Protein AF-A0A3S5FDE8-F1 (afdb_monomer_lite)

InterPro domains:
  IPR026741 Protein strawberry notch [PTHR12706] (3-231)
  IPR057332 SBNO, alpha/beta domain [PF25373] (1-115)

Radius of gyration: 24.83 Å; chains: 1; bounding box: 64×36×83 Å

Organism: NCBI:txid117903

Secondary structure (DSSP, 8-state):
-GGGGG--STT-EEEEEPP-TT--S---EEEEE---TT--TT--------EEEEEETTTEE-SS-EEHHHHHHHEEEPS-TT-HHHHHHHHHHHHHTTTS-HHHHHHS--HHHHHHHHHHHHHHTTS---S----------TTTT---TT-S-EEEEEEES--TTTHHHHHHHHHHHHHHH--TT-GGGGS--EEEE--TT---EEEEEEPGGGHHHHHHHHHSPPP---------------EEEEEEE-

Structure (mmCIF, N/CA/C/O backbone):
data_AF-A0A3S5FDE8-F1
#
_entry.id   AF-A0A3S5FDE8-F1
#
loop_
_atom_site.group_PDB
_atom_site.id
_atom_site.type_symbol
_atom_site.label_atom_id
_atom_site.label_alt_id
_atom_site.label_comp_id
_atom_site.label_asym_id
_atom_site.label_entity_id
_atom_site.label_seq_id
_atom_site.pdbx_PDB_ins_code
_atom_site.Cartn_x
_atom_site.Cartn_y
_atom_site.Cartn_z
_atom_site.occupancy
_atom_site.B_iso_or_equiv
_atom_site.auth_seq_id
_atom_site.auth_comp_id
_atom_site.auth_asym_id
_atom_site.auth_atom_id
_atom_site.pdbx_PDB_model_num
ATOM 1 N N . MET A 1 1 ? 3.537 -13.267 -13.309 1.00 51.59 1 MET A N 1
ATOM 2 C CA . MET A 1 1 ? 4.198 -13.235 -14.632 1.00 51.59 1 MET A CA 1
ATOM 3 C C . MET A 1 1 ? 3.212 -13.238 -15.802 1.00 51.59 1 MET A C 1
ATOM 5 O O . MET A 1 1 ? 3.619 -12.902 -16.899 1.00 51.59 1 MET A O 1
ATOM 9 N N . GLU A 1 2 ? 1.915 -13.486 -15.589 1.00 48.62 2 GLU A N 1
ATOM 10 C CA . GLU A 1 2 ? 0.896 -13.487 -16.660 1.00 48.62 2 GLU A CA 1
ATOM 11 C C . GLU A 1 2 ? 0.654 -12.118 -17.328 1.00 48.62 2 GLU A C 1
ATOM 13 O O . GLU A 1 2 ? 0.258 -12.061 -18.487 1.00 48.62 2 GLU A O 1
ATOM 18 N N . LEU A 1 3 ? 0.960 -11.003 -16.648 1.00 50.22 3 LEU A N 1
ATOM 19 C CA . LEU A 1 3 ? 0.915 -9.659 -17.248 1.00 50.22 3 LEU A CA 1
ATOM 20 C C . LEU A 1 3 ? 1.979 -9.445 -18.339 1.00 50.22 3 LEU A C 1
ATOM 22 O O . LEU A 1 3 ? 1.824 -8.533 -19.145 1.00 50.22 3 LEU A O 1
ATOM 26 N N . TYR A 1 4 ? 3.033 -10.272 -18.378 1.00 51.97 4 TYR A N 1
ATOM 27 C CA . TYR A 1 4 ? 4.109 -10.153 -19.367 1.00 51.97 4 TYR A CA 1
ATOM 28 C C . TYR A 1 4 ? 3.712 -10.701 -20.754 1.00 51.97 4 TYR A C 1
ATOM 30 O O . TYR A 1 4 ? 4.327 -10.391 -21.766 1.00 51.97 4 TYR A O 1
ATOM 38 N N . ALA A 1 5 ? 2.639 -11.493 -20.842 1.00 50.56 5 ALA A N 1
ATOM 39 C CA . ALA A 1 5 ? 2.239 -12.157 -22.085 1.00 50.56 5 ALA A CA 1
ATOM 40 C C . ALA A 1 5 ? 1.508 -11.245 -23.098 1.00 50.56 5 ALA A C 1
ATOM 42 O O . ALA A 1 5 ? 1.101 -11.715 -24.156 1.00 50.56 5 ALA A O 1
ATOM 43 N N . LYS A 1 6 ? 1.307 -9.955 -22.787 1.00 54.50 6 LYS A N 1
ATOM 44 C CA . LYS A 1 6 ? 0.545 -8.996 -23.615 1.00 54.50 6 LYS A CA 1
ATOM 45 C C . LYS A 1 6 ? 1.309 -7.685 -23.835 1.00 54.50 6 LYS A C 1
ATOM 47 O O . LYS A 1 6 ? 0.773 -6.604 -23.598 1.00 54.50 6 LYS A O 1
ATOM 52 N N . HIS A 1 7 ? 2.581 -7.777 -24.213 1.00 62.53 7 HIS A N 1
ATOM 53 C CA . HIS A 1 7 ? 3.393 -6.602 -24.524 1.00 62.53 7 HIS A CA 1
ATOM 54 C C . HIS A 1 7 ? 3.265 -6.221 -25.995 1.00 62.53 7 HIS A C 1
ATOM 56 O O . HIS A 1 7 ? 3.628 -6.994 -26.876 1.00 62.53 7 HIS A O 1
ATOM 62 N N . GLU A 1 8 ? 2.756 -5.018 -26.246 1.00 61.56 8 GLU A N 1
ATOM 63 C CA . GLU A 1 8 ? 2.633 -4.432 -27.588 1.00 61.56 8 GLU A CA 1
ATOM 64 C C . GLU A 1 8 ? 3.630 -3.273 -27.789 1.00 61.56 8 GLU A C 1
ATOM 66 O O . GLU A 1 8 ? 3.888 -2.861 -28.920 1.00 61.56 8 GLU A O 1
ATOM 71 N N . GLY A 1 9 ? 4.205 -2.729 -26.707 1.00 72.69 9 GLY A N 1
ATOM 72 C CA . GLY A 1 9 ? 5.138 -1.604 -26.756 1.00 72.69 9 GLY A CA 1
ATOM 73 C C . GLY A 1 9 ? 6.603 -2.032 -26.877 1.00 72.69 9 GLY A C 1
ATOM 74 O O . GLY A 1 9 ? 7.080 -2.887 -26.137 1.00 72.69 9 GLY A O 1
ATOM 75 N N . ALA A 1 10 ? 7.366 -1.359 -27.747 1.00 82.31 10 ALA A N 1
ATOM 76 C CA . ALA A 1 10 ? 8.799 -1.624 -27.954 1.00 82.31 10 ALA A CA 1
ATOM 77 C C . ALA A 1 10 ? 9.675 -1.442 -26.693 1.00 82.31 10 ALA A C 1
ATOM 79 O O . ALA A 1 10 ? 10.772 -1.992 -26.618 1.00 82.31 10 ALA A O 1
ATOM 80 N N . TYR A 1 11 ? 9.200 -0.673 -25.708 1.00 88.56 11 TYR A N 1
ATOM 81 C CA . TYR A 1 11 ? 9.885 -0.459 -24.428 1.00 88.56 11 TYR A CA 1
ATOM 82 C C . TYR A 1 11 ? 9.136 -1.085 -23.250 1.00 88.56 11 TYR A C 1
ATOM 84 O O . TYR A 1 11 ? 9.432 -0.785 -22.100 1.00 88.56 11 TYR A O 1
ATOM 92 N N . ASP A 1 12 ? 8.179 -1.972 -23.503 1.00 90.31 12 ASP A N 1
ATOM 93 C CA . ASP A 1 12 ? 7.544 -2.700 -22.417 1.00 90.31 12 ASP A CA 1
ATOM 94 C C . ASP A 1 12 ? 8.558 -3.627 -21.725 1.00 90.31 12 ASP A C 1
ATOM 96 O O . ASP A 1 12 ? 9.516 -4.137 -22.333 1.00 90.31 12 ASP A O 1
ATOM 100 N N . GLY A 1 13 ? 8.346 -3.847 -20.429 1.00 91.06 13 GLY A N 1
ATOM 101 C CA . GLY A 1 13 ? 9.083 -4.845 -19.665 1.00 91.06 13 GLY A CA 1
ATOM 102 C C . GLY A 1 13 ? 9.411 -4.425 -18.241 1.00 91.06 13 GLY A C 1
ATOM 103 O O . GLY A 1 13 ? 8.847 -3.478 -17.688 1.00 91.06 13 GLY A O 1
ATOM 104 N N . PHE A 1 14 ? 10.324 -5.182 -17.637 1.00 92.44 14 PHE A N 1
ATOM 105 C CA . PHE A 1 14 ? 10.804 -4.930 -16.287 1.00 92.44 14 PHE A CA 1
ATOM 106 C C . PHE A 1 14 ? 11.914 -3.886 -16.279 1.00 92.44 14 PHE A C 1
ATOM 108 O O . PHE A 1 14 ? 12.738 -3.806 -17.190 1.00 92.44 14 PHE A O 1
ATOM 115 N N . TYR A 1 15 ? 11.930 -3.099 -15.216 1.00 93.88 15 TYR A N 1
ATOM 116 C CA . TYR A 1 15 ? 12.842 -1.989 -15.009 1.00 93.88 15 TYR A CA 1
ATOM 117 C C . TYR A 1 15 ? 13.353 -2.016 -13.573 1.00 93.88 15 TYR A C 1
ATOM 119 O O . TYR A 1 15 ? 12.570 -2.178 -12.633 1.00 93.88 15 TYR A O 1
ATOM 127 N N . LEU A 1 16 ? 14.658 -1.818 -13.402 1.00 92.94 16 LEU A N 1
ATOM 128 C CA . LEU A 1 16 ? 15.301 -1.675 -12.099 1.00 92.94 16 LEU A CA 1
ATOM 129 C C . LEU A 1 16 ? 15.664 -0.207 -11.860 1.00 92.94 16 LEU A C 1
ATOM 131 O O . LEU A 1 16 ? 16.156 0.446 -12.779 1.00 92.94 16 LEU A O 1
ATOM 135 N N . PRO A 1 17 ? 15.413 0.340 -10.659 1.00 92.25 17 PRO A N 1
ATOM 136 C CA . PRO A 1 17 ? 15.806 1.705 -10.348 1.00 92.25 17 PRO A CA 1
ATOM 137 C C . PRO A 1 17 ? 17.329 1.828 -10.335 1.00 92.25 17 PRO A C 1
ATOM 139 O O . PRO A 1 17 ? 18.028 0.899 -9.924 1.00 92.25 17 PRO A O 1
ATOM 142 N N . VAL A 1 18 ? 17.833 2.993 -10.737 1.00 87.75 18 VAL A N 1
ATOM 143 C CA . VAL A 1 18 ? 19.252 3.322 -10.574 1.00 87.75 18 VAL A CA 1
ATOM 144 C C . VAL A 1 18 ? 19.567 3.338 -9.069 1.00 87.75 18 VAL A C 1
ATOM 146 O O . VAL A 1 18 ? 18.869 4.035 -8.323 1.00 87.75 18 VAL A O 1
ATOM 149 N N . PRO A 1 19 ? 20.563 2.568 -8.589 1.00 83.44 19 PRO A N 1
ATOM 150 C CA . PRO A 1 19 ? 20.890 2.517 -7.169 1.00 83.44 19 PRO A CA 1
ATOM 151 C C . PRO A 1 19 ? 21.240 3.905 -6.626 1.00 83.44 19 PRO A C 1
ATOM 153 O O . PRO A 1 19 ? 22.065 4.615 -7.196 1.00 83.44 19 PRO A O 1
ATOM 156 N N . GLN A 1 20 ? 20.626 4.281 -5.507 1.00 77.94 20 GLN A N 1
ATOM 157 C CA . GLN A 1 20 ? 20.975 5.484 -4.750 1.00 77.94 20 GLN A CA 1
ATOM 158 C C . GLN A 1 20 ? 21.761 5.091 -3.499 1.00 77.94 20 GLN A C 1
ATOM 160 O O . GLN A 1 20 ? 21.591 3.979 -2.983 1.00 77.94 20 GLN A O 1
ATOM 165 N N . SER A 1 21 ? 22.593 6.001 -2.981 1.00 71.44 21 SER A N 1
ATOM 166 C CA . SER A 1 21 ? 23.299 5.779 -1.717 1.00 71.44 21 SER A CA 1
ATOM 167 C C . SER A 1 21 ? 22.300 5.385 -0.618 1.00 71.44 21 SER A C 1
ATOM 169 O O . SER A 1 21 ? 21.188 5.905 -0.545 1.00 71.44 21 SER A O 1
ATOM 171 N N . ASN A 1 22 ? 22.679 4.397 0.197 1.00 75.12 22 ASN A N 1
ATOM 172 C CA . ASN A 1 22 ? 21.871 3.817 1.281 1.00 75.12 22 ASN A CA 1
ATOM 173 C C . ASN A 1 22 ? 20.674 2.919 0.876 1.00 75.12 22 ASN A C 1
ATOM 175 O O . ASN A 1 22 ? 20.046 2.316 1.741 1.00 75.12 22 ASN A O 1
ATOM 179 N N . THR A 1 23 ? 20.364 2.731 -0.415 1.00 82.75 23 THR A N 1
ATOM 180 C CA . THR A 1 23 ? 19.262 1.828 -0.811 1.00 82.75 23 THR A CA 1
ATOM 181 C C . THR A 1 23 ? 19.686 0.359 -0.725 1.00 82.75 23 THR A C 1
ATOM 183 O O . THR A 1 23 ? 20.464 -0.123 -1.544 1.00 82.75 23 THR A O 1
ATOM 186 N N . ARG A 1 24 ? 19.148 -0.374 0.255 1.00 83.25 24 ARG A N 1
ATOM 187 C CA . ARG A 1 24 ? 19.427 -1.801 0.505 1.00 83.25 24 ARG A CA 1
ATOM 188 C C . ARG A 1 24 ? 18.658 -2.747 -0.411 1.00 83.25 24 ARG A C 1
ATOM 190 O O . ARG A 1 24 ? 19.179 -3.802 -0.761 1.00 83.25 24 ARG A O 1
ATOM 197 N N . LEU A 1 25 ? 17.425 -2.396 -0.774 1.00 88.12 25 LEU A N 1
ATOM 198 C CA . LEU A 1 25 ? 16.588 -3.196 -1.668 1.00 88.12 25 LEU A CA 1
ATOM 199 C C . LEU A 1 25 ? 16.035 -2.321 -2.789 1.00 88.12 25 LEU A C 1
ATOM 201 O O . LEU A 1 25 ? 15.274 -1.381 -2.552 1.00 88.12 25 LEU A O 1
ATOM 205 N N . LEU A 1 26 ? 16.411 -2.657 -4.020 1.00 90.31 26 LEU A N 1
ATOM 206 C CA . LEU A 1 26 ? 15.846 -2.048 -5.216 1.00 90.31 26 LEU A CA 1
ATOM 207 C C . LEU A 1 26 ? 14.461 -2.631 -5.475 1.00 90.31 26 LEU A C 1
ATOM 209 O O . LEU A 1 26 ? 14.230 -3.829 -5.317 1.00 90.31 26 LEU A O 1
ATOM 213 N N . ILE A 1 27 ? 13.540 -1.769 -5.893 1.00 92.38 27 ILE A N 1
ATOM 214 C CA . ILE A 1 27 ? 12.157 -2.161 -6.148 1.00 92.38 27 ILE A CA 1
ATOM 215 C C . ILE A 1 27 ? 11.936 -2.149 -7.651 1.00 92.38 27 ILE A C 1
ATOM 217 O O . ILE A 1 27 ? 11.786 -1.059 -8.216 1.00 92.38 27 ILE A O 1
ATOM 221 N N . PRO A 1 28 ? 11.933 -3.326 -8.301 1.00 93.62 28 PRO A N 1
ATOM 222 C CA . PRO A 1 28 ? 11.657 -3.402 -9.721 1.00 93.62 28 PRO A CA 1
ATOM 223 C C . PRO A 1 28 ? 10.235 -2.929 -10.015 1.00 93.62 28 PRO A C 1
ATOM 225 O O . PRO A 1 28 ? 9.329 -3.026 -9.179 1.00 93.62 28 PRO A O 1
ATOM 228 N N . ILE A 1 29 ? 10.040 -2.437 -11.230 1.00 94.69 29 ILE A N 1
ATOM 229 C CA . ILE A 1 29 ? 8.733 -2.066 -11.763 1.00 94.69 29 ILE A CA 1
ATOM 230 C C . ILE A 1 29 ? 8.507 -2.760 -13.102 1.00 94.69 29 ILE A C 1
ATOM 232 O O . ILE A 1 29 ? 9.456 -3.082 -13.814 1.00 94.69 29 ILE A O 1
ATOM 236 N N . LEU A 1 30 ? 7.244 -2.978 -13.445 1.00 93.25 30 LEU A N 1
ATOM 237 C CA . LEU A 1 30 ? 6.825 -3.406 -14.774 1.00 93.25 30 LEU A CA 1
ATOM 238 C C . LEU A 1 30 ? 6.159 -2.208 -15.449 1.00 93.25 30 LEU A C 1
ATOM 240 O O . LEU A 1 30 ? 5.168 -1.681 -14.937 1.00 93.25 30 LEU A O 1
ATOM 244 N N . ALA A 1 31 ? 6.726 -1.766 -16.566 1.00 93.88 31 ALA A N 1
ATOM 245 C CA . ALA A 1 31 ? 6.186 -0.684 -17.376 1.00 93.88 31 ALA A CA 1
ATOM 246 C C . ALA A 1 31 ? 5.517 -1.270 -18.622 1.00 93.88 31 ALA A C 1
ATOM 248 O O . ALA A 1 31 ? 6.102 -2.107 -19.312 1.00 93.88 31 ALA A O 1
ATOM 249 N N . ILE A 1 32 ? 4.286 -0.837 -18.890 1.00 91.56 32 ILE A N 1
ATOM 250 C CA . ILE A 1 32 ? 3.507 -1.267 -20.058 1.00 91.56 32 ILE A CA 1
ATOM 251 C C . ILE A 1 32 ? 2.940 -0.034 -20.749 1.00 91.56 32 ILE A C 1
ATOM 253 O O . ILE A 1 32 ? 2.303 0.800 -20.096 1.00 91.56 32 ILE A O 1
ATOM 257 N N . TYR A 1 33 ? 3.160 0.081 -22.053 1.00 90.44 33 TYR A N 1
ATOM 258 C CA . TYR A 1 33 ? 2.692 1.192 -22.865 1.00 90.44 33 TYR A CA 1
ATOM 259 C C . TYR A 1 33 ? 1.177 1.398 -22.716 1.00 90.44 33 TYR A C 1
ATOM 261 O O . TYR A 1 33 ? 0.360 0.471 -22.750 1.00 90.44 33 TYR A O 1
ATOM 269 N N . PHE A 1 34 ? 0.791 2.653 -22.510 1.00 87.38 34 PHE A N 1
ATOM 270 C CA . PHE A 1 34 ? -0.594 3.080 -22.450 1.00 87.38 34 PHE A CA 1
ATOM 271 C C . PHE A 1 34 ? -1.032 3.537 -23.841 1.00 87.38 34 PHE A C 1
ATOM 273 O O . PHE A 1 34 ? -0.769 4.667 -24.248 1.00 87.38 34 PHE A O 1
ATOM 280 N N . ARG A 1 35 ? -1.756 2.675 -24.558 1.00 81.44 35 ARG A N 1
ATOM 281 C CA . ARG A 1 35 ? -2.407 3.072 -25.808 1.00 81.44 35 ARG A CA 1
ATOM 282 C C . ARG A 1 35 ? -3.640 3.925 -25.500 1.00 81.44 35 ARG A C 1
ATOM 284 O O . ARG A 1 35 ? -4.629 3.423 -24.955 1.00 81.44 35 ARG A O 1
ATOM 291 N N . SER A 1 36 ? -3.584 5.212 -25.837 1.00 74.25 36 SER A N 1
ATOM 292 C CA . SER A 1 36 ? -4.751 6.093 -25.755 1.00 74.25 36 SER A CA 1
ATOM 293 C C . SER A 1 36 ? -5.756 5.731 -26.848 1.00 74.25 36 SER A C 1
ATOM 295 O O . SER A 1 36 ? -5.387 5.537 -28.004 1.00 74.25 36 SER A O 1
ATOM 297 N N . ARG A 1 37 ? -7.046 5.656 -26.500 1.00 68.19 37 ARG A N 1
ATOM 298 C CA . ARG A 1 37 ? -8.121 5.400 -27.478 1.00 68.19 37 ARG A CA 1
ATOM 299 C C . ARG A 1 37 ? -8.475 6.638 -28.313 1.00 68.19 37 ARG A C 1
ATOM 301 O O . ARG A 1 37 ? -9.275 6.529 -29.232 1.00 68.19 37 ARG A O 1
ATOM 308 N N . SER A 1 38 ? -7.896 7.796 -27.994 1.00 60.62 38 SER A N 1
ATOM 309 C CA . SER A 1 38 ? -8.258 9.094 -28.579 1.00 60.62 38 SER A CA 1
ATOM 310 C C . SER A 1 38 ? -7.377 9.523 -29.759 1.00 60.62 38 SER A C 1
ATOM 312 O O . SER A 1 38 ? -7.540 10.637 -30.255 1.00 60.62 38 SER A O 1
ATOM 314 N N . ALA A 1 39 ? -6.437 8.685 -30.209 1.00 56.88 39 ALA A N 1
ATOM 315 C CA . ALA A 1 39 ? -5.592 9.003 -31.356 1.00 56.88 39 ALA A CA 1
ATOM 316 C C . ALA A 1 39 ? -6.430 8.974 -32.649 1.00 56.88 39 ALA A C 1
ATOM 318 O O . ALA A 1 39 ? -6.762 7.907 -33.168 1.00 56.88 39 ALA A O 1
ATOM 319 N N . LYS A 1 40 ? -6.810 10.155 -33.154 1.00 55.47 40 LYS A N 1
ATOM 320 C CA . LYS A 1 40 ? -7.448 10.299 -34.471 1.00 55.47 40 LYS A CA 1
ATOM 321 C C . LYS A 1 40 ? -6.451 9.888 -35.565 1.00 55.47 40 LYS A C 1
ATOM 323 O O . LYS A 1 40 ? -5.324 10.387 -35.552 1.00 55.47 40 LYS A O 1
ATOM 328 N N . PRO A 1 41 ? -6.848 9.060 -36.545 1.00 46.84 41 PRO A N 1
ATOM 329 C CA . PRO A 1 41 ? -6.010 8.801 -37.706 1.00 46.84 41 PRO A CA 1
ATOM 330 C C . PRO A 1 41 ? -5.959 10.081 -38.557 1.00 46.84 41 PRO A C 1
ATOM 332 O O . PRO A 1 41 ? -6.985 10.516 -39.073 1.00 46.84 41 PRO A O 1
ATOM 335 N N . GLY A 1 42 ? -4.787 10.718 -38.660 1.00 58.84 42 GLY A N 1
ATOM 336 C CA . GLY A 1 42 ? -4.549 11.824 -39.605 1.00 58.84 42 GLY A CA 1
ATOM 337 C C . GLY A 1 42 ? -4.192 13.201 -39.025 1.00 58.84 42 GLY A C 1
ATOM 338 O O . GLY A 1 42 ? -4.116 14.161 -39.787 1.00 58.84 42 GLY A O 1
ATOM 339 N N . GLY A 1 43 ? -3.954 13.343 -37.717 1.00 56.38 43 GLY A N 1
ATOM 340 C CA . GLY A 1 43 ? -3.390 14.580 -37.151 1.00 56.38 43 GLY A CA 1
ATOM 341 C C . GLY A 1 43 ? -1.870 14.658 -37.348 1.00 56.38 43 GLY A C 1
ATOM 342 O O . GLY A 1 43 ? -1.183 13.669 -37.111 1.00 56.38 43 GLY A O 1
ATOM 343 N N . LYS A 1 44 ? -1.344 15.816 -37.780 1.00 46.66 44 LYS A N 1
ATOM 344 C CA . LYS A 1 44 ? 0.102 16.082 -37.925 1.00 46.66 44 LYS A CA 1
ATOM 345 C C . LYS A 1 44 ? 0.843 15.689 -36.636 1.00 46.66 44 LYS A C 1
ATOM 347 O O . LYS A 1 44 ? 0.484 16.154 -35.559 1.00 46.66 44 LYS A O 1
ATOM 352 N N . SER A 1 45 ? 1.837 14.814 -36.763 1.00 50.09 45 SER A N 1
ATOM 353 C CA . SER A 1 45 ? 2.537 14.170 -35.651 1.00 50.09 45 SER A CA 1
ATOM 354 C C . SER A 1 45 ? 3.472 15.141 -34.925 1.00 50.09 45 SER A C 1
ATOM 356 O O . SER A 1 45 ? 4.627 15.306 -35.323 1.00 50.09 45 SER A O 1
ATOM 358 N N . GLU A 1 46 ? 3.006 15.742 -33.831 1.00 56.53 46 GLU A N 1
ATOM 359 C CA . GLU A 1 46 ? 3.913 15.981 -32.704 1.00 56.53 46 GLU A CA 1
ATOM 360 C C . GLU A 1 46 ? 4.518 14.632 -32.277 1.00 56.53 46 GLU A C 1
ATOM 362 O O . GLU A 1 46 ? 3.861 13.595 -32.441 1.00 56.53 46 GLU A O 1
ATOM 367 N N . PRO A 1 47 ? 5.760 14.601 -31.763 1.00 57.69 47 PRO A N 1
ATOM 368 C CA . PRO A 1 47 ? 6.317 13.380 -31.201 1.00 57.69 47 PRO A CA 1
ATOM 369 C C . PRO A 1 47 ? 5.370 12.896 -30.101 1.00 57.69 47 PRO A C 1
ATOM 371 O O . PRO A 1 47 ? 5.253 13.519 -29.052 1.00 57.69 47 PRO A O 1
ATOM 374 N N . GLU A 1 48 ? 4.635 11.818 -30.372 1.00 66.62 48 GLU A N 1
ATOM 375 C CA . GLU A 1 48 ? 3.630 11.298 -29.453 1.00 66.62 48 GLU A CA 1
ATOM 376 C C . GLU A 1 48 ? 4.328 10.904 -28.147 1.00 66.62 48 GLU A C 1
ATOM 378 O O . GLU A 1 48 ? 5.052 9.904 -28.095 1.00 66.62 48 GLU A O 1
ATOM 383 N N . THR A 1 49 ? 4.149 11.712 -27.097 1.00 75.06 49 THR A N 1
ATOM 384 C CA . THR A 1 49 ? 4.715 11.439 -25.776 1.00 75.06 49 THR A CA 1
ATOM 385 C C . THR A 1 49 ? 4.206 10.085 -25.303 1.00 75.06 49 THR A C 1
ATOM 387 O O . THR A 1 49 ? 3.032 9.905 -24.973 1.00 75.06 49 THR A O 1
ATOM 390 N N . ARG A 1 50 ? 5.096 9.090 -25.292 1.00 85.81 50 ARG A N 1
ATOM 391 C CA . ARG A 1 50 ? 4.730 7.711 -24.963 1.00 85.81 50 ARG A CA 1
ATOM 392 C C . ARG A 1 50 ? 4.552 7.576 -23.458 1.00 85.81 50 ARG A C 1
ATOM 394 O O . ARG A 1 50 ? 5.521 7.653 -22.704 1.00 85.81 50 ARG A O 1
ATOM 401 N N . LEU A 1 51 ? 3.313 7.342 -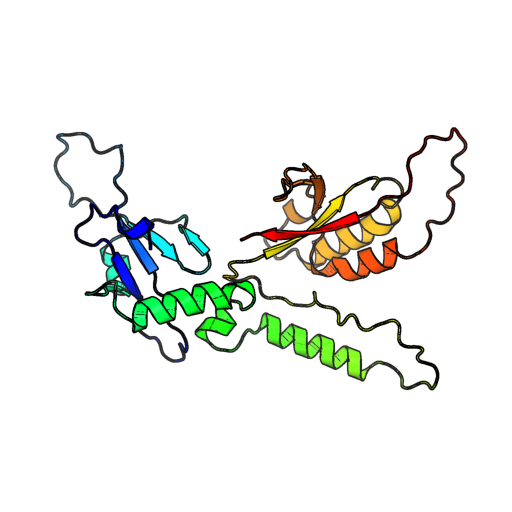23.042 1.00 91.31 51 LEU A N 1
ATOM 402 C CA . LEU A 1 51 ? 2.934 7.138 -21.649 1.00 91.31 51 LEU A CA 1
ATOM 403 C C . LEU A 1 51 ? 2.921 5.650 -21.290 1.00 91.31 51 LEU A C 1
ATOM 405 O O . LEU A 1 51 ? 2.525 4.810 -22.096 1.00 91.31 51 LEU A O 1
ATOM 409 N N . TYR A 1 52 ? 3.312 5.331 -20.059 1.00 92.69 52 TYR A N 1
ATOM 410 C CA . TYR A 1 52 ? 3.385 3.969 -19.531 1.00 92.69 52 TYR A CA 1
ATOM 411 C C . TYR A 1 52 ? 2.589 3.841 -18.234 1.00 92.69 52 TYR A C 1
ATOM 413 O O . TYR A 1 52 ? 2.657 4.696 -17.345 1.00 92.69 52 TYR A O 1
ATOM 421 N N . ARG A 1 53 ? 1.859 2.730 -18.114 1.00 93.44 53 ARG A N 1
ATOM 422 C CA . ARG A 1 53 ? 1.319 2.231 -16.847 1.00 93.44 53 ARG A CA 1
ATOM 423 C C . ARG A 1 53 ? 2.441 1.573 -16.062 1.00 93.44 53 ARG A C 1
ATOM 425 O O . ARG A 1 53 ? 3.182 0.764 -16.618 1.00 93.44 53 ARG A O 1
ATOM 432 N N . ILE A 1 54 ? 2.523 1.878 -14.771 1.00 94.50 54 ILE A N 1
ATOM 433 C CA . ILE A 1 54 ? 3.546 1.321 -13.888 1.00 94.50 54 ILE A CA 1
ATOM 434 C C . ILE A 1 54 ? 2.910 0.361 -12.900 1.00 94.50 54 ILE A C 1
ATOM 436 O O . ILE A 1 54 ? 1.991 0.730 -12.173 1.00 94.50 54 ILE A O 1
ATOM 440 N N . TYR A 1 55 ? 3.446 -0.849 -12.837 1.00 94.12 55 TYR A N 1
ATOM 441 C CA . TYR A 1 55 ? 3.081 -1.860 -11.859 1.00 94.12 55 TYR A CA 1
ATOM 442 C C . TYR A 1 55 ? 4.250 -2.077 -10.902 1.00 94.12 55 TYR A C 1
ATOM 444 O O . TYR A 1 55 ? 5.390 -2.261 -11.333 1.00 94.12 55 TYR A O 1
ATOM 452 N N . ARG A 1 56 ? 3.965 -2.076 -9.600 1.00 94.00 56 ARG A N 1
ATOM 453 C CA . ARG A 1 56 ? 4.930 -2.396 -8.542 1.00 94.00 56 ARG A CA 1
ATOM 454 C C . ARG A 1 56 ? 4.544 -3.694 -7.833 1.00 94.00 56 ARG A C 1
ATOM 456 O O . ARG A 1 56 ? 3.348 -3.936 -7.661 1.00 94.00 56 ARG A O 1
ATOM 463 N N . PRO A 1 57 ? 5.513 -4.484 -7.343 1.00 93.19 57 PRO A N 1
ATOM 464 C CA . PRO A 1 57 ? 5.233 -5.716 -6.602 1.00 93.19 57 PRO A CA 1
ATOM 465 C C . PRO A 1 57 ? 4.435 -5.485 -5.310 1.00 93.19 57 PRO A C 1
ATOM 467 O O . PRO A 1 57 ? 3.688 -6.362 -4.894 1.00 93.19 57 PRO A O 1
ATOM 470 N N . ASN A 1 58 ? 4.567 -4.320 -4.675 1.00 93.38 58 ASN A N 1
ATOM 471 C CA . ASN A 1 58 ? 3.924 -4.027 -3.395 1.00 93.38 58 ASN A CA 1
ATOM 472 C C . ASN A 1 58 ? 2.595 -3.262 -3.508 1.00 93.38 58 ASN A C 1
ATOM 474 O O . ASN A 1 58 ? 1.719 -3.466 -2.683 1.00 93.38 58 ASN A O 1
ATOM 478 N N . THR A 1 59 ? 2.421 -2.386 -4.503 1.00 90.38 59 THR A N 1
ATOM 479 C CA . THR A 1 59 ? 1.193 -1.566 -4.637 1.00 90.38 59 THR A CA 1
ATOM 480 C C . THR A 1 59 ? 0.370 -1.870 -5.884 1.00 90.38 59 THR A C 1
ATOM 482 O O . THR A 1 59 ? -0.660 -1.239 -6.096 1.00 90.38 59 THR A O 1
ATOM 485 N N . GLY A 1 60 ? 0.828 -2.773 -6.753 1.00 92.00 60 GLY A N 1
ATOM 486 C CA . GLY A 1 60 ? 0.179 -3.020 -8.036 1.00 92.00 60 GLY A CA 1
ATOM 487 C C . GLY A 1 60 ? 0.264 -1.812 -8.975 1.00 92.00 60 GLY A C 1
ATOM 488 O O . GLY A 1 60 ? 1.296 -1.137 -9.039 1.00 92.00 60 GLY A O 1
ATOM 489 N N . LEU A 1 61 ? -0.810 -1.571 -9.731 1.00 92.25 61 LEU A N 1
ATOM 490 C CA . LEU A 1 61 ? -0.905 -0.498 -10.725 1.00 92.25 61 LEU A CA 1
ATOM 491 C C . LEU A 1 61 ? -0.904 0.889 -10.063 1.00 92.25 61 LEU A C 1
ATOM 493 O O . LEU A 1 61 ? -1.745 1.193 -9.221 1.00 92.25 61 LEU A O 1
ATOM 497 N N . GLN A 1 62 ? 0.001 1.763 -10.496 1.00 90.25 62 GLN A N 1
ATOM 498 C CA . GLN A 1 62 ? 0.026 3.166 -10.093 1.00 90.25 62 GLN A CA 1
ATOM 499 C C . GLN A 1 62 ? -0.974 3.990 -10.915 1.00 90.25 62 GLN A C 1
ATOM 501 O O . GLN A 1 62 ? -1.073 3.828 -12.129 1.00 90.25 62 GLN A O 1
ATOM 506 N N . ALA A 1 63 ? -1.681 4.915 -10.257 1.00 89.12 63 ALA A N 1
ATOM 507 C CA . ALA A 1 63 ? -2.683 5.768 -10.904 1.00 89.12 63 ALA A CA 1
ATOM 508 C C . ALA A 1 63 ? -2.081 6.740 -11.934 1.00 89.12 63 ALA A C 1
ATOM 510 O O . ALA A 1 63 ? -2.710 7.055 -12.942 1.00 89.12 63 ALA A O 1
ATOM 511 N N . ARG A 1 64 ? -0.860 7.225 -11.681 1.00 91.06 64 ARG A N 1
ATOM 512 C CA . ARG A 1 64 ? -0.173 8.185 -12.548 1.00 91.06 64 ARG A CA 1
ATOM 513 C C . ARG A 1 64 ? 0.601 7.458 -13.647 1.00 91.06 64 ARG A C 1
ATOM 515 O O . ARG A 1 64 ? 1.416 6.586 -13.355 1.00 91.06 64 ARG A O 1
ATOM 522 N N . LEU A 1 65 ? 0.375 7.872 -14.892 1.00 92.81 65 LEU A N 1
ATOM 523 C CA . LEU A 1 65 ? 1.174 7.448 -16.040 1.00 92.81 65 LEU A CA 1
ATOM 524 C C . LEU A 1 65 ? 2.545 8.140 -16.027 1.00 92.81 65 LEU A C 1
ATOM 526 O O . LEU A 1 65 ? 2.667 9.278 -15.566 1.00 92.81 65 LEU A O 1
ATOM 530 N N . ILE A 1 66 ? 3.568 7.456 -16.536 1.00 93.56 66 ILE A N 1
ATOM 531 C CA . ILE A 1 66 ? 4.936 7.984 -16.640 1.00 93.56 66 ILE A CA 1
ATOM 532 C C . ILE A 1 66 ? 5.344 8.050 -18.112 1.00 93.56 66 ILE A C 1
ATOM 534 O O . ILE A 1 66 ? 5.101 7.114 -18.867 1.00 93.56 66 ILE A O 1
ATOM 538 N N . GLU A 1 67 ? 5.962 9.155 -18.514 1.00 93.69 67 GLU A N 1
ATOM 539 C CA . GLU A 1 67 ? 6.540 9.332 -19.849 1.00 93.69 67 GLU A CA 1
ATOM 540 C C . GLU A 1 67 ? 7.821 8.505 -20.011 1.00 93.69 67 GLU A C 1
ATOM 542 O O . GLU A 1 67 ? 8.566 8.310 -19.047 1.00 93.69 67 GLU A O 1
ATOM 547 N N . LEU A 1 68 ? 8.114 8.046 -21.231 1.00 92.38 68 LEU A N 1
ATOM 548 C CA . LEU A 1 68 ? 9.293 7.216 -21.503 1.00 92.38 68 LEU A CA 1
ATOM 549 C C . LEU A 1 68 ? 10.610 7.854 -21.032 1.00 92.38 68 LEU A C 1
ATOM 551 O O . LEU A 1 68 ? 11.440 7.162 -20.443 1.00 92.38 68 LEU A O 1
ATOM 555 N N . ASP A 1 69 ? 10.798 9.154 -21.251 1.00 92.38 69 ASP A N 1
ATOM 556 C CA . ASP A 1 69 ? 12.046 9.833 -20.885 1.00 92.38 69 ASP A CA 1
ATOM 557 C C . ASP A 1 69 ? 12.214 9.888 -19.363 1.00 92.38 69 ASP A C 1
ATOM 559 O O . ASP A 1 69 ? 13.246 9.483 -18.829 1.00 92.38 69 ASP A O 1
ATOM 563 N N . ARG A 1 70 ? 11.139 10.218 -18.636 1.00 93.88 70 ARG A N 1
ATOM 564 C CA . ARG A 1 70 ? 11.100 10.181 -17.163 1.00 93.88 70 ARG A CA 1
ATOM 565 C C . ARG A 1 70 ? 11.320 8.784 -16.590 1.00 93.88 70 ARG A C 1
ATOM 567 O O . ARG A 1 70 ? 11.888 8.645 -15.505 1.00 93.88 70 ARG A O 1
ATOM 574 N N . LEU A 1 71 ? 10.853 7.750 -17.288 1.00 93.62 71 LEU A N 1
ATOM 575 C CA . LEU A 1 71 ? 11.107 6.361 -16.916 1.00 93.62 71 LEU A CA 1
ATOM 576 C C . LEU A 1 71 ? 12.604 6.039 -17.042 1.00 93.62 71 LEU A C 1
ATOM 578 O O . LEU A 1 71 ? 13.187 5.492 -16.108 1.00 93.62 71 LEU A O 1
ATOM 582 N N . ARG A 1 72 ? 13.234 6.428 -18.154 1.00 93.31 72 ARG A N 1
ATOM 583 C CA . ARG A 1 72 ? 14.653 6.151 -18.443 1.00 93.31 72 ARG A CA 1
ATOM 584 C C . ARG A 1 72 ? 15.626 6.992 -17.615 1.00 93.31 72 ARG A C 1
ATOM 586 O O . ARG A 1 72 ? 16.731 6.533 -17.364 1.00 93.31 72 ARG A O 1
ATOM 593 N N . GLU A 1 73 ? 15.212 8.163 -17.133 1.00 93.69 73 GLU A N 1
ATOM 594 C CA . GLU A 1 73 ? 15.989 8.976 -16.180 1.00 93.69 73 GLU A CA 1
ATOM 595 C C . GLU A 1 73 ? 16.249 8.249 -14.850 1.00 93.69 73 GLU A C 1
ATOM 597 O O . GLU A 1 73 ? 17.248 8.506 -14.183 1.00 93.69 73 GLU A O 1
ATOM 602 N N . ARG A 1 74 ? 15.325 7.379 -14.421 1.00 92.12 74 ARG A N 1
ATOM 603 C CA . ARG A 1 74 ? 15.331 6.801 -13.064 1.00 92.12 74 ARG A CA 1
ATOM 604 C C . ARG A 1 74 ? 15.469 5.288 -13.033 1.00 92.12 74 ARG A C 1
ATOM 606 O O . ARG A 1 74 ? 15.746 4.736 -11.967 1.00 92.12 74 ARG A O 1
ATOM 613 N N . TYR A 1 75 ? 15.243 4.621 -14.160 1.00 94.31 75 TYR A N 1
ATOM 614 C CA . TYR A 1 75 ? 15.234 3.171 -14.241 1.00 94.31 75 TYR A CA 1
ATOM 615 C C . TYR A 1 75 ? 15.944 2.661 -15.493 1.00 94.31 75 TYR A C 1
ATOM 617 O O . TYR A 1 75 ? 15.781 3.192 -16.592 1.00 94.31 75 TYR A O 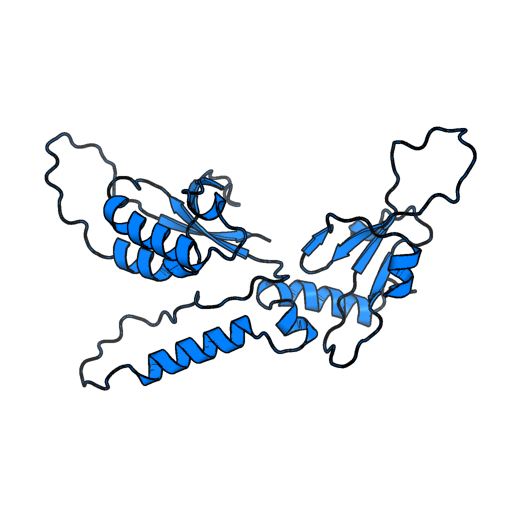1
ATOM 625 N N . THR A 1 76 ? 16.637 1.541 -15.330 1.00 93.12 76 THR A N 1
ATOM 626 C CA . THR A 1 76 ? 17.266 0.787 -16.412 1.00 93.12 76 THR A CA 1
ATOM 627 C C . THR A 1 76 ? 16.384 -0.400 -16.778 1.00 93.12 76 THR A C 1
ATOM 629 O O . THR A 1 76 ? 15.965 -1.163 -15.903 1.00 93.12 76 THR A O 1
ATOM 632 N N . ARG A 1 77 ? 16.083 -0.563 -18.072 1.00 92.56 77 ARG A N 1
ATOM 633 C CA . ARG A 1 77 ? 15.302 -1.704 -18.570 1.00 92.56 77 ARG A CA 1
ATOM 634 C C . ARG A 1 77 ? 16.108 -2.990 -18.409 1.00 92.56 77 ARG A C 1
ATOM 636 O O . ARG A 1 77 ? 17.263 -3.051 -18.820 1.00 92.56 77 ARG A O 1
ATOM 643 N N . VAL A 1 78 ? 15.478 -4.021 -17.861 1.00 90.94 78 VAL A N 1
ATOM 644 C CA . VAL A 1 78 ? 16.063 -5.357 -17.749 1.00 90.94 78 VAL A CA 1
ATOM 645 C C . VAL A 1 78 ? 16.002 -6.028 -19.121 1.00 90.94 78 VAL A C 1
ATOM 647 O O . VAL A 1 78 ? 14.939 -6.086 -19.740 1.00 90.94 78 VAL A O 1
ATOM 650 N N . ALA A 1 79 ? 17.145 -6.506 -19.616 1.00 85.19 79 ALA A N 1
ATOM 651 C CA . ALA A 1 79 ? 17.232 -7.128 -20.938 1.00 85.19 79 ALA A CA 1
ATOM 652 C C . ALA A 1 79 ? 16.496 -8.474 -20.989 1.00 85.19 79 ALA A C 1
ATOM 654 O O . ALA A 1 79 ? 15.768 -8.738 -21.944 1.00 85.19 79 ALA A O 1
ATOM 655 N N . ASN A 1 80 ? 16.653 -9.291 -19.942 1.00 80.38 80 ASN A N 1
ATOM 656 C CA . ASN A 1 80 ? 15.992 -10.581 -19.807 1.00 80.38 80 ASN A CA 1
ATOM 657 C C . ASN A 1 80 ? 14.979 -10.550 -18.643 1.00 80.38 80 ASN A C 1
ATOM 659 O O . ASN A 1 80 ? 15.382 -10.443 -17.490 1.00 80.38 80 ASN A O 1
ATOM 663 N N . PRO A 1 81 ? 13.667 -10.675 -18.893 1.00 69.88 81 PRO A N 1
ATOM 664 C CA . PRO A 1 81 ? 12.650 -10.807 -17.842 1.00 69.88 81 PRO A CA 1
ATOM 665 C C . PRO A 1 81 ? 12.855 -12.022 -16.920 1.00 69.88 81 PRO A C 1
ATOM 667 O O . PRO A 1 81 ? 12.334 -12.042 -15.803 1.00 69.88 81 PRO A O 1
ATOM 670 N N . SER A 1 82 ? 13.590 -13.030 -17.396 1.00 74.25 82 SER A N 1
ATOM 671 C CA . SER A 1 82 ? 14.007 -14.213 -16.636 1.00 74.25 82 SER A CA 1
ATOM 672 C C . SER A 1 82 ? 15.288 -14.006 -15.833 1.00 74.25 82 SER A C 1
ATOM 674 O O . SER A 1 82 ? 15.838 -14.961 -15.300 1.00 74.25 82 SER A O 1
ATOM 676 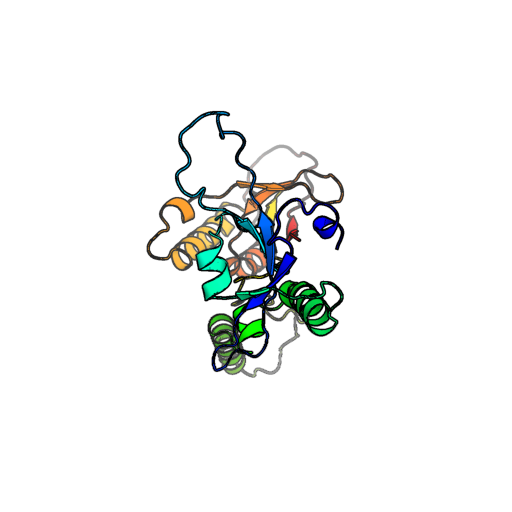N N . ASP A 1 83 ? 15.779 -12.771 -15.744 1.00 83.50 83 ASP A N 1
ATOM 677 C CA . ASP A 1 83 ? 16.893 -12.422 -14.875 1.00 83.50 83 ASP A CA 1
ATOM 678 C C . ASP A 1 83 ? 16.544 -12.721 -13.406 1.00 83.50 83 ASP A C 1
ATOM 680 O O . ASP A 1 83 ? 15.619 -12.139 -12.827 1.00 83.50 83 ASP A O 1
ATOM 684 N N . GLU A 1 84 ? 17.299 -13.644 -12.811 1.00 82.94 84 GLU A N 1
ATOM 685 C CA . GLU A 1 84 ? 17.111 -14.120 -11.437 1.00 82.94 84 GLU A CA 1
ATOM 686 C C . GLU A 1 84 ? 17.203 -12.992 -10.402 1.00 82.94 84 GLU A C 1
ATOM 688 O O . GLU A 1 84 ? 16.483 -13.008 -9.401 1.00 82.94 84 GLU A O 1
ATOM 693 N N . ALA A 1 85 ? 18.027 -11.965 -10.635 1.00 84.12 85 ALA A N 1
ATOM 694 C CA . ALA A 1 85 ? 18.134 -10.839 -9.714 1.00 84.12 85 ALA A CA 1
ATOM 695 C C . ALA A 1 85 ? 16.864 -9.977 -9.752 1.00 84.12 85 ALA A C 1
ATOM 697 O O . ALA A 1 85 ? 16.336 -9.603 -8.699 1.00 84.12 85 ALA A O 1
ATOM 698 N N . CYS A 1 86 ? 16.321 -9.708 -10.945 1.00 86.94 86 CYS A N 1
ATOM 699 C CA . CYS A 1 86 ? 15.053 -8.990 -11.092 1.00 86.94 86 CYS A CA 1
ATOM 700 C C . CYS A 1 86 ? 13.876 -9.788 -10.512 1.00 86.94 86 CYS A C 1
ATOM 702 O O . CYS A 1 86 ? 13.063 -9.238 -9.759 1.00 86.94 86 CYS A O 1
ATOM 704 N N . GLN A 1 87 ? 13.779 -11.082 -10.824 1.00 87.12 87 GLN A N 1
ATOM 705 C CA . GLN A 1 87 ? 12.708 -11.945 -10.318 1.00 87.12 87 GLN A CA 1
ATOM 706 C C . GLN A 1 87 ? 12.795 -12.147 -8.805 1.00 87.12 87 GLN A C 1
ATOM 708 O O . GLN A 1 87 ? 11.783 -12.026 -8.106 1.00 87.12 87 GLN A O 1
ATOM 713 N N . GLY A 1 88 ? 14.000 -12.387 -8.290 1.00 89.50 88 GLY A N 1
ATOM 714 C CA . GLY A 1 88 ? 14.281 -12.499 -6.865 1.00 89.50 88 GLY A CA 1
ATOM 715 C C . GLY A 1 88 ? 13.892 -11.227 -6.116 1.00 89.50 88 GLY A C 1
ATOM 716 O O . GLY A 1 88 ? 13.155 -11.300 -5.131 1.00 89.50 88 GLY A O 1
ATOM 717 N N . ALA A 1 89 ? 14.289 -10.053 -6.619 1.00 90.56 89 ALA A N 1
ATOM 718 C CA . ALA A 1 89 ? 13.901 -8.769 -6.037 1.00 90.56 89 ALA A CA 1
ATOM 719 C C . ALA A 1 89 ? 12.379 -8.554 -6.073 1.00 90.56 89 ALA A C 1
ATOM 721 O O . ALA A 1 89 ? 11.789 -8.168 -5.063 1.00 90.56 89 ALA A O 1
ATOM 722 N N . TRP A 1 90 ? 11.719 -8.854 -7.197 1.00 92.50 90 TRP A N 1
ATOM 723 C CA . TRP A 1 90 ? 10.264 -8.732 -7.324 1.00 92.50 90 TRP A CA 1
ATOM 724 C C . TRP A 1 90 ? 9.532 -9.614 -6.311 1.00 92.50 90 TRP A C 1
ATOM 726 O O . TRP A 1 90 ? 8.661 -9.135 -5.580 1.00 92.50 90 TRP A O 1
ATOM 736 N N . LYS A 1 91 ? 9.900 -10.899 -6.242 1.00 92.50 91 LYS A N 1
ATOM 737 C CA . LYS A 1 91 ? 9.303 -11.880 -5.328 1.00 92.50 91 LYS A CA 1
ATOM 738 C C . LYS A 1 91 ? 9.530 -11.483 -3.875 1.00 92.50 91 LYS A C 1
ATOM 740 O O . LYS A 1 91 ? 8.581 -11.493 -3.092 1.00 92.50 91 LYS A O 1
ATOM 745 N N . ARG A 1 92 ? 10.751 -11.069 -3.536 1.00 93.75 92 ARG A N 1
ATOM 746 C CA . ARG A 1 92 ? 11.110 -10.606 -2.195 1.00 93.75 92 ARG A CA 1
ATOM 747 C C . ARG A 1 92 ? 10.270 -9.405 -1.772 1.00 93.75 92 ARG A C 1
ATOM 749 O O . ARG A 1 92 ? 9.656 -9.447 -0.710 1.00 93.75 92 ARG A O 1
ATOM 756 N N . VAL A 1 93 ? 10.174 -8.367 -2.608 1.00 93.94 93 VAL A N 1
ATOM 757 C CA . VAL A 1 93 ? 9.345 -7.190 -2.298 1.00 93.94 93 VAL A CA 1
ATOM 758 C C . VAL A 1 93 ? 7.871 -7.582 -2.179 1.00 93.94 93 VAL A C 1
ATOM 760 O O . VAL A 1 93 ? 7.209 -7.154 -1.238 1.00 93.94 93 VAL A O 1
ATOM 763 N N . PHE A 1 94 ? 7.346 -8.419 -3.076 1.00 93.56 94 PHE A N 1
ATOM 764 C CA . PHE A 1 94 ? 5.952 -8.875 -3.027 1.00 93.56 94 PHE A CA 1
ATOM 765 C C . PHE A 1 94 ?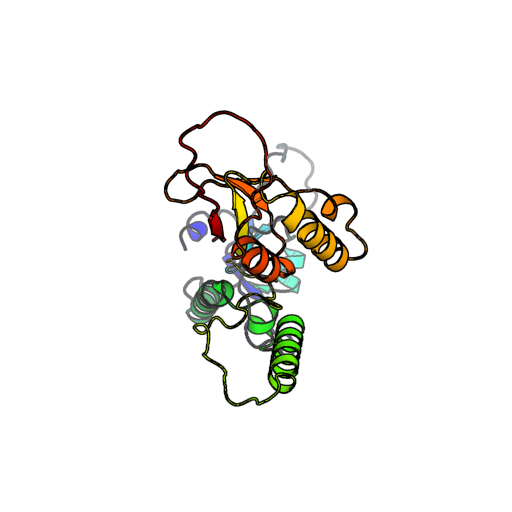 5.614 -9.621 -1.723 1.00 93.56 94 PHE A C 1
ATOM 767 O O . PHE A 1 94 ? 4.539 -9.420 -1.153 1.00 93.56 94 PHE A O 1
ATOM 774 N N . GLN A 1 95 ? 6.528 -10.472 -1.251 1.00 93.38 95 GLN A N 1
ATOM 775 C CA . GLN A 1 95 ? 6.365 -11.246 -0.021 1.00 93.38 95 GLN A CA 1
ATOM 776 C C . GLN A 1 95 ? 6.522 -10.370 1.223 1.00 93.38 95 GLN A C 1
ATOM 778 O O . GLN A 1 95 ? 5.632 -10.334 2.069 1.00 93.38 95 GLN A O 1
ATOM 783 N N . GLU A 1 96 ? 7.629 -9.635 1.328 1.00 93.81 96 GLU A N 1
ATOM 784 C CA . GLU A 1 96 ? 7.940 -8.865 2.531 1.00 93.81 96 GLU A CA 1
ATOM 785 C C . GLU A 1 96 ? 7.028 -7.638 2.699 1.00 93.81 96 GLU A C 1
ATOM 787 O O . GLU A 1 96 ? 6.727 -7.257 3.828 1.00 93.81 96 GLU A O 1
ATOM 792 N N . SER A 1 97 ? 6.514 -7.054 1.609 1.00 93.94 97 SER A N 1
ATOM 793 C CA . SER A 1 97 ? 5.568 -5.925 1.679 1.00 93.94 97 SER A CA 1
ATOM 794 C C . SER A 1 97 ? 4.196 -6.280 2.257 1.00 93.94 97 SER A C 1
ATOM 796 O O . SER A 1 97 ? 3.375 -5.388 2.457 1.00 93.94 97 SER A O 1
ATOM 798 N N . ALA A 1 98 ? 3.926 -7.554 2.558 1.00 90.44 98 ALA A N 1
ATOM 799 C CA . ALA A 1 98 ? 2.745 -7.927 3.330 1.00 90.44 98 ALA A CA 1
ATOM 800 C C . ALA A 1 98 ? 2.805 -7.387 4.773 1.00 90.44 98 ALA A C 1
ATOM 802 O O . ALA A 1 98 ? 1.766 -7.085 5.348 1.00 90.44 98 ALA A O 1
ATOM 803 N N . THR A 1 99 ? 4.004 -7.249 5.349 1.00 88.69 99 THR A N 1
ATOM 804 C CA . THR A 1 99 ? 4.188 -6.846 6.757 1.00 88.69 99 THR A CA 1
ATOM 805 C C . THR A 1 99 ? 5.229 -5.748 6.959 1.00 88.69 99 THR A C 1
ATOM 807 O O . THR A 1 99 ? 5.228 -5.088 7.996 1.00 88.69 99 THR A O 1
ATOM 810 N N . LYS A 1 100 ? 6.114 -5.510 5.984 1.00 91.88 100 LYS A N 1
ATOM 811 C CA . LYS A 1 100 ? 7.172 -4.497 6.066 1.00 91.88 100 LYS A CA 1
ATOM 812 C C . LYS A 1 100 ? 6.877 -3.323 5.151 1.00 91.88 100 LYS A C 1
ATOM 814 O O . LYS A 1 100 ? 6.697 -3.482 3.944 1.00 91.88 100 LYS A O 1
ATOM 819 N N . CYS A 1 101 ? 6.883 -2.125 5.725 1.00 92.88 101 CYS A N 1
ATOM 820 C CA . CYS A 1 101 ? 6.707 -0.901 4.962 1.00 92.88 101 CYS A CA 1
ATOM 821 C C . CYS A 1 101 ? 7.870 -0.672 3.987 1.00 92.88 101 CYS A C 1
ATOM 823 O O . CYS A 1 101 ? 8.971 -1.205 4.142 1.00 92.88 101 CYS A O 1
ATOM 825 N N . ILE A 1 102 ? 7.644 0.199 3.009 1.00 93.00 102 ILE A N 1
ATOM 826 C CA . ILE A 1 102 ? 8.630 0.552 1.989 1.00 93.00 102 ILE A CA 1
ATOM 827 C C . ILE A 1 102 ? 9.940 1.082 2.585 1.00 93.00 102 ILE A C 1
ATOM 829 O O . ILE A 1 102 ? 11.014 0.787 2.071 1.00 93.00 102 ILE A O 1
ATOM 833 N N . HIS A 1 103 ? 9.862 1.797 3.711 1.00 93.44 103 HIS A N 1
ATOM 834 C CA . HIS A 1 103 ? 11.032 2.321 4.412 1.00 93.44 103 HIS A CA 1
ATOM 835 C C . HIS A 1 103 ? 11.890 1.193 4.995 1.00 93.44 103 HIS A C 1
ATOM 837 O O . HIS A 1 103 ? 13.098 1.176 4.784 1.00 93.44 103 HIS A O 1
ATOM 843 N N . LEU A 1 104 ? 11.273 0.202 5.653 1.00 92.62 104 LEU A N 1
ATOM 844 C CA . LEU A 1 104 ? 11.991 -0.976 6.150 1.00 92.62 104 LEU A CA 1
ATOM 845 C C . LEU A 1 104 ? 12.577 -1.799 5.002 1.00 92.62 104 LEU A C 1
ATOM 847 O O . LEU A 1 104 ? 13.697 -2.287 5.111 1.00 92.62 104 LEU A O 1
ATOM 851 N N . LEU A 1 105 ? 11.856 -1.927 3.889 1.00 91.94 105 LEU A N 1
ATOM 852 C CA . LEU A 1 105 ? 12.351 -2.663 2.728 1.00 91.94 105 LEU A CA 1
ATOM 853 C C . LEU A 1 105 ? 13.580 -1.991 2.110 1.00 91.94 105 LEU A C 1
ATOM 855 O O . LEU A 1 105 ? 14.585 -2.654 1.875 1.00 91.94 105 LEU A O 1
ATOM 859 N N . GLN A 1 106 ? 13.522 -0.682 1.871 1.00 91.00 106 GLN A N 1
ATOM 860 C CA . GLN A 1 106 ? 14.585 0.032 1.163 1.00 91.00 106 GLN A CA 1
ATOM 861 C C . GLN A 1 106 ? 15.748 0.447 2.065 1.00 91.00 106 GLN A C 1
ATOM 863 O O . GLN A 1 106 ? 16.878 0.470 1.590 1.00 91.00 106 GLN A O 1
ATOM 868 N N . GLN A 1 107 ? 15.488 0.779 3.330 1.00 90.88 107 GLN A N 1
ATOM 869 C CA . GLN A 1 107 ? 16.460 1.405 4.238 1.00 90.88 107 GLN A CA 1
ATOM 870 C C . GLN A 1 107 ? 16.699 0.597 5.521 1.00 90.88 107 GLN A C 1
ATOM 872 O O . GLN A 1 107 ? 17.550 0.971 6.318 1.00 90.88 107 GLN A O 1
ATOM 877 N N . GLN A 1 108 ? 15.941 -0.483 5.765 1.00 89.56 108 GLN A N 1
ATOM 878 C CA . GLN A 1 108 ? 15.945 -1.256 7.024 1.00 89.56 108 GLN A CA 1
ATOM 879 C C . GLN A 1 108 ? 15.576 -0.460 8.284 1.00 89.56 108 GLN A C 1
ATOM 881 O O . GLN A 1 108 ? 15.571 -1.004 9.384 1.00 89.56 108 GLN A O 1
ATOM 886 N N . PHE A 1 109 ? 15.181 0.800 8.123 1.00 91.31 109 PHE A N 1
ATOM 887 C CA . PHE A 1 109 ? 14.757 1.675 9.198 1.00 91.31 109 PHE A CA 1
ATOM 888 C C . PHE A 1 109 ? 13.471 2.393 8.802 1.00 91.31 109 PHE A C 1
ATOM 890 O O . PHE A 1 109 ? 13.340 2.912 7.692 1.00 91.31 109 PHE A O 1
ATOM 897 N N . CYS A 1 110 ? 12.511 2.437 9.722 1.00 92.12 110 CYS A N 1
ATOM 898 C CA . CYS A 1 110 ? 11.309 3.240 9.570 1.00 92.12 110 CYS A CA 1
ATOM 899 C C . CYS A 1 110 ? 11.115 4.103 10.816 1.00 92.12 110 CYS A C 1
ATOM 901 O O . CYS A 1 110 ? 10.945 3.539 11.898 1.00 92.12 110 CYS A O 1
ATOM 903 N N . PRO A 1 111 ? 11.064 5.442 10.682 1.00 89.25 111 PRO A N 1
ATOM 904 C CA . PRO A 1 111 ? 10.921 6.326 11.833 1.00 89.25 111 PRO A CA 1
ATOM 905 C C . PRO A 1 111 ? 9.613 6.065 12.583 1.00 89.25 111 PRO A C 1
ATOM 907 O O . PRO A 1 111 ? 9.624 5.990 13.801 1.00 89.25 111 PRO A O 1
ATOM 910 N N . LYS A 1 112 ? 8.502 5.820 11.869 1.00 86.56 112 LYS A N 1
ATOM 911 C CA . LYS A 1 112 ? 7.205 5.518 12.497 1.00 86.56 112 LYS A CA 1
ATOM 912 C C . LYS A 1 112 ? 7.263 4.262 13.370 1.00 86.56 112 LYS A C 1
ATOM 914 O O . LYS A 1 112 ? 6.839 4.305 14.517 1.00 86.56 112 LYS A O 1
ATOM 919 N N . THR A 1 113 ? 7.826 3.176 12.843 1.00 86.31 113 THR A N 1
ATOM 920 C CA . THR A 1 113 ? 7.972 1.917 13.588 1.00 86.31 113 THR A CA 1
ATOM 921 C C . THR A 1 113 ? 8.964 2.059 14.745 1.00 86.31 113 THR A C 1
ATOM 923 O O . THR A 1 113 ? 8.717 1.533 15.825 1.00 86.31 113 THR A O 1
ATOM 926 N N . ALA A 1 114 ? 10.057 2.805 14.556 1.00 86.56 114 ALA A N 1
ATOM 927 C CA . ALA A 1 114 ? 11.037 3.060 15.610 1.00 86.56 114 ALA A CA 1
ATOM 928 C C . ALA A 1 114 ? 10.437 3.865 16.775 1.00 86.56 114 ALA A C 1
ATOM 930 O O . ALA A 1 114 ? 10.600 3.485 17.933 1.00 86.56 114 ALA A O 1
ATOM 931 N N . THR A 1 115 ? 9.690 4.934 16.479 1.00 85.00 115 THR A N 1
ATOM 932 C CA . THR A 1 115 ? 8.978 5.725 17.493 1.00 85.00 115 THR A CA 1
ATOM 933 C C . THR A 1 115 ? 7.961 4.874 18.247 1.00 85.00 115 THR A C 1
ATOM 935 O O . THR A 1 115 ? 7.892 4.955 19.470 1.00 85.00 115 THR A O 1
ATOM 938 N N . ALA A 1 116 ? 7.214 4.025 17.540 1.00 79.69 116 ALA A N 1
ATOM 939 C CA . ALA A 1 116 ? 6.250 3.114 18.147 1.00 79.69 116 ALA A CA 1
ATOM 940 C C . ALA A 1 116 ? 6.903 2.163 19.155 1.00 79.69 116 ALA A C 1
ATOM 942 O O . ALA A 1 116 ? 6.450 2.038 20.290 1.00 79.69 116 ALA A O 1
ATOM 943 N N . HIS A 1 117 ? 8.013 1.539 18.754 1.00 78.44 117 HIS A N 1
ATOM 944 C CA . HIS A 1 117 ? 8.758 0.628 19.613 1.00 78.44 117 HIS A CA 1
ATOM 945 C C . HIS A 1 117 ? 9.295 1.343 20.860 1.00 78.44 117 HIS A C 1
ATOM 947 O O . HIS A 1 117 ? 9.166 0.829 21.968 1.00 78.44 117 HIS A O 1
ATOM 953 N N . ALA A 1 118 ? 9.825 2.560 20.699 1.00 80.00 118 ALA A N 1
ATOM 954 C CA . ALA A 1 118 ? 10.283 3.379 21.819 1.00 80.00 118 ALA A CA 1
ATOM 955 C C . ALA A 1 118 ? 9.142 3.730 22.793 1.00 80.00 118 ALA A C 1
ATOM 957 O O . ALA A 1 118 ? 9.331 3.668 24.006 1.00 80.00 118 ALA A O 1
ATOM 958 N N . GLN A 1 119 ? 7.946 4.048 22.284 1.00 77.19 119 GLN A N 1
ATOM 959 C CA . GLN A 1 119 ? 6.765 4.322 23.112 1.00 77.19 119 GLN A CA 1
ATOM 960 C C . GLN A 1 119 ? 6.306 3.088 23.899 1.00 77.19 119 GLN A C 1
ATOM 962 O O . GLN A 1 119 ? 6.013 3.200 25.090 1.00 77.19 119 GLN A O 1
ATOM 967 N N . VAL A 1 120 ? 6.264 1.913 23.263 1.00 74.31 120 VAL A N 1
ATOM 968 C CA . VAL A 1 120 ? 5.910 0.648 23.932 1.00 74.31 120 VAL A CA 1
ATOM 969 C C . VAL A 1 120 ? 6.933 0.311 25.016 1.00 74.31 120 VAL A C 1
ATOM 971 O O . VAL A 1 120 ? 6.557 0.001 26.145 1.00 74.31 120 VAL A O 1
ATOM 974 N N . GLN A 1 121 ? 8.223 0.439 24.707 1.00 78.31 121 GLN A N 1
ATOM 975 C CA . GLN A 1 121 ? 9.301 0.185 25.660 1.00 78.31 121 GLN A CA 1
ATOM 976 C C . GLN A 1 121 ? 9.237 1.139 26.864 1.00 78.31 121 GLN A C 1
ATOM 978 O O . GLN A 1 121 ? 9.402 0.698 27.998 1.00 78.31 121 GLN A O 1
ATOM 983 N N . ALA A 1 122 ? 8.931 2.422 26.644 1.00 77.19 122 ALA A N 1
ATOM 984 C CA . ALA A 1 122 ? 8.742 3.389 27.725 1.00 77.19 122 ALA A CA 1
ATOM 985 C C . ALA A 1 122 ? 7.549 3.039 28.635 1.00 77.19 122 ALA A C 1
ATOM 987 O O . ALA A 1 122 ? 7.657 3.192 29.848 1.00 77.19 122 ALA A O 1
ATOM 988 N N . ARG A 1 123 ? 6.438 2.533 28.077 1.00 71.69 123 ARG A N 1
ATOM 989 C CA . ARG A 1 123 ? 5.271 2.088 28.865 1.00 71.69 123 ARG A CA 1
ATOM 990 C C . ARG A 1 123 ? 5.588 0.873 29.739 1.00 71.69 123 ARG A C 1
ATOM 992 O O . ARG A 1 123 ? 5.195 0.857 30.899 1.00 71.69 123 ARG A O 1
ATOM 999 N N . LEU A 1 124 ? 6.330 -0.107 29.217 1.00 74.81 124 LEU A N 1
ATOM 1000 C CA . LEU A 1 124 ? 6.746 -1.294 29.981 1.00 74.81 124 LEU A CA 1
ATOM 1001 C C . LEU A 1 124 ? 7.664 -0.948 31.162 1.00 74.81 124 LEU A C 1
ATOM 1003 O O . LEU A 1 124 ? 7.608 -1.599 32.196 1.00 74.81 124 LEU A O 1
ATOM 1007 N N . LEU A 1 125 ? 8.489 0.092 31.035 1.00 75.12 125 LEU A N 1
ATOM 1008 C CA . LEU A 1 125 ? 9.359 0.550 32.124 1.00 75.12 125 LEU A CA 1
ATOM 1009 C C . LEU A 1 125 ? 8.601 1.299 33.236 1.00 75.12 125 LEU A C 1
ATOM 1011 O O . LEU A 1 125 ? 9.154 1.500 34.313 1.00 75.12 125 LEU A O 1
ATOM 1015 N N . GLN A 1 126 ? 7.357 1.720 32.988 1.00 67.19 126 GLN A N 1
ATOM 1016 C CA . GLN A 1 126 ? 6.531 2.483 33.932 1.00 67.19 126 GLN A CA 1
ATOM 1017 C C . GLN A 1 126 ? 5.506 1.618 34.684 1.00 67.19 126 GLN A C 1
ATOM 1019 O O . GLN A 1 126 ? 4.804 2.138 35.550 1.00 67.19 126 GLN A O 1
ATOM 1024 N N . THR A 1 127 ? 5.398 0.314 34.394 1.00 55.81 127 THR A N 1
ATOM 1025 C CA . THR A 1 127 ? 4.507 -0.579 35.152 1.00 55.81 127 THR A CA 1
ATOM 1026 C C . THR A 1 127 ? 5.097 -0.865 36.539 1.00 55.81 127 THR A C 1
ATOM 1028 O O . THR A 1 127 ? 6.204 -1.405 36.610 1.00 55.81 127 THR A O 1
ATOM 1031 N N . PRO A 1 128 ? 4.402 -0.535 37.644 1.00 50.41 128 PRO A N 1
ATOM 1032 C CA . PRO A 1 128 ? 4.913 -0.781 38.987 1.00 50.41 128 PRO A CA 1
ATOM 1033 C C . PRO A 1 128 ? 4.999 -2.287 39.269 1.00 50.41 128 PRO A C 1
ATOM 1035 O O . PRO A 1 128 ? 4.039 -3.033 39.091 1.00 50.41 128 PRO A O 1
ATOM 1038 N N . SER A 1 129 ? 6.166 -2.730 39.730 1.00 47.59 129 SER A N 1
ATOM 1039 C CA . SER A 1 129 ? 6.446 -4.093 40.182 1.00 47.59 129 SER A CA 1
ATOM 1040 C C . SER A 1 129 ? 5.761 -4.371 41.530 1.00 47.59 129 SER A C 1
ATOM 1042 O O . SER A 1 129 ? 6.364 -4.175 42.584 1.00 47.59 129 SER A O 1
ATOM 1044 N N . GLY A 1 130 ? 4.492 -4.784 41.505 1.00 49.25 130 GLY A N 1
ATOM 1045 C CA . GLY A 1 130 ? 3.751 -5.286 42.672 1.00 49.25 130 GLY A CA 1
ATOM 1046 C C . GLY A 1 130 ? 3.561 -6.812 42.617 1.00 49.25 130 GLY A C 1
ATOM 1047 O O . GLY A 1 130 ? 3.432 -7.356 41.517 1.00 49.25 130 GLY A O 1
ATOM 1048 N N . PRO A 1 131 ? 3.533 -7.531 43.757 1.00 55.72 131 PRO A N 1
ATOM 1049 C CA . PRO A 1 131 ? 3.467 -8.988 43.783 1.00 55.72 131 PRO A CA 1
ATOM 1050 C C . PRO A 1 131 ? 2.019 -9.496 43.708 1.00 55.72 131 PRO A C 1
ATOM 1052 O O . PRO A 1 131 ? 1.588 -10.205 44.599 1.00 55.72 131 PRO A O 1
ATOM 1055 N N . GLU A 1 132 ? 1.256 -9.137 42.672 1.00 45.62 132 GLU A N 1
ATOM 1056 C CA . GLU A 1 132 ? 0.033 -9.873 42.292 1.00 45.62 132 GLU A CA 1
ATOM 1057 C C . GLU A 1 132 ? -0.420 -9.492 40.873 1.00 45.62 132 GLU A C 1
ATOM 1059 O O . GLU A 1 132 ? -1.512 -8.984 40.639 1.00 45.62 132 GLU A O 1
ATOM 1064 N N . ALA A 1 133 ? 0.449 -9.700 39.883 1.00 39.50 133 ALA A N 1
ATOM 1065 C CA . ALA A 1 133 ? 0.032 -9.668 38.487 1.00 39.50 133 ALA A CA 1
ATOM 1066 C C . ALA A 1 133 ? -0.382 -11.085 38.074 1.00 39.50 133 ALA A C 1
ATOM 1068 O O . ALA A 1 133 ? 0.416 -11.847 37.526 1.00 39.50 133 ALA A O 1
ATOM 1069 N N . THR A 1 134 ? -1.639 -11.457 38.335 1.00 37.31 134 THR A N 1
ATOM 1070 C CA . THR A 1 134 ? -2.294 -12.480 37.514 1.00 37.31 134 THR A CA 1
ATOM 1071 C C . THR A 1 134 ? -2.292 -11.939 36.091 1.00 37.31 134 THR A C 1
ATOM 1073 O O . THR A 1 134 ? -3.080 -11.059 35.766 1.00 37.31 134 THR A O 1
ATOM 1076 N N . LEU A 1 135 ? -1.339 -12.396 35.277 1.00 37.66 135 LEU A N 1
ATOM 1077 C CA . LEU A 1 135 ? -1.235 -12.062 33.861 1.00 37.66 135 LEU A CA 1
ATOM 1078 C C . LEU A 1 135 ? -2.586 -12.362 33.189 1.00 37.66 135 LEU A C 1
ATOM 1080 O O . LEU A 1 135 ? -2.934 -13.540 33.064 1.00 37.66 135 LEU A O 1
ATOM 1084 N N . PRO A 1 136 ? -3.351 -11.360 32.716 1.00 37.72 136 PRO A N 1
ATOM 1085 C CA . PRO A 1 136 ? -4.275 -11.624 31.631 1.00 37.72 136 PRO A CA 1
ATOM 1086 C C . PRO A 1 136 ? -3.406 -12.020 30.434 1.00 37.72 136 PRO A C 1
ATOM 1088 O O . PRO A 1 136 ? -2.350 -11.425 30.210 1.00 37.72 136 PRO A O 1
ATOM 1091 N N . GLY A 1 137 ? -3.813 -13.078 29.734 1.00 34.81 137 GLY A N 1
ATOM 1092 C CA . GLY A 1 137 ? -3.076 -13.678 28.625 1.00 34.81 137 GLY A CA 1
ATOM 1093 C C . GLY A 1 137 ? -2.459 -12.643 27.686 1.00 34.81 137 GLY A C 1
ATOM 1094 O O . GLY A 1 137 ? -3.055 -11.612 27.388 1.00 34.81 137 GLY A O 1
ATOM 1095 N N . GLY A 1 138 ? -1.223 -12.924 27.279 1.00 38.34 138 GLY A N 1
ATOM 1096 C CA . GLY A 1 138 ? -0.410 -12.022 26.486 1.00 38.34 138 GLY A CA 1
ATOM 1097 C C . GLY A 1 138 ? -1.057 -11.664 25.158 1.00 38.34 138 GLY A C 1
ATOM 1098 O O . GLY A 1 138 ? -0.996 -12.446 24.221 1.00 38.34 138 GLY A O 1
ATOM 1099 N N . ASP A 1 139 ? -1.550 -10.439 25.072 1.00 38.91 139 ASP A N 1
ATOM 1100 C CA . ASP A 1 139 ? -1.685 -9.708 23.826 1.00 38.91 139 ASP A CA 1
ATOM 1101 C C . ASP A 1 139 ? -0.837 -8.446 23.984 1.00 38.91 139 ASP A C 1
ATOM 1103 O O . ASP A 1 139 ? -1.211 -7.469 24.634 1.00 38.91 139 ASP A O 1
ATOM 1107 N N . THR A 1 140 ? 0.378 -8.481 23.434 1.00 44.50 140 THR A N 1
ATOM 1108 C CA . THR A 1 140 ? 1.108 -7.245 23.151 1.00 44.50 140 THR A CA 1
ATOM 1109 C C . THR A 1 140 ? 0.191 -6.347 22.319 1.00 44.50 140 THR A C 1
ATOM 1111 O O . THR A 1 140 ? -0.501 -6.867 21.442 1.00 44.50 140 THR A O 1
ATOM 1114 N N . PRO A 1 141 ? 0.160 -5.020 22.544 1.00 48.09 141 PRO A N 1
ATOM 1115 C CA . PRO A 1 141 ? -0.631 -4.121 21.713 1.00 48.09 141 PRO A CA 1
ATOM 1116 C C . PRO A 1 141 ? -0.084 -4.203 20.285 1.00 48.09 141 PRO A C 1
ATOM 1118 O O . PRO A 1 141 ? 0.911 -3.570 19.928 1.00 48.09 141 PRO A O 1
ATOM 1121 N N . THR A 1 142 ? -0.706 -5.051 19.467 1.00 53.25 142 THR A N 1
ATOM 1122 C CA . THR A 1 142 ? -0.261 -5.420 18.115 1.00 53.25 142 THR A CA 1
ATOM 1123 C C . THR A 1 142 ? -0.465 -4.272 17.127 1.00 53.25 142 THR A C 1
ATOM 1125 O O . THR A 1 142 ? -0.124 -4.387 15.946 1.00 53.25 142 THR A O 1
ATOM 1128 N N . HIS A 1 143 ? -1.004 -3.144 17.604 1.00 58.50 143 HIS A N 1
ATOM 1129 C CA . HIS A 1 143 ? -1.567 -2.095 16.774 1.00 58.50 143 HIS A CA 1
ATOM 1130 C C . HIS A 1 143 ? -0.934 -0.703 16.976 1.00 58.50 143 HIS A C 1
ATOM 1132 O O . HIS A 1 143 ? -1.213 0.231 16.223 1.00 58.50 143 HIS A O 1
ATOM 1138 N N . VAL A 1 144 ? 0.009 -0.522 17.900 1.00 60.69 144 VAL A N 1
ATOM 1139 C CA . VAL A 1 144 ? 0.643 0.796 18.071 1.00 60.69 144 VAL A CA 1
ATOM 1140 C C . VAL A 1 144 ? 1.764 0.998 17.042 1.00 60.69 144 VAL A C 1
ATOM 1142 O O . VAL A 1 144 ? 2.781 0.313 17.052 1.00 60.69 144 VAL A O 1
ATOM 1145 N N . GLY A 1 145 ? 1.567 1.970 16.141 1.00 67.75 145 GLY A N 1
ATOM 1146 C CA . GLY A 1 145 ? 2.603 2.549 15.273 1.00 67.75 145 GLY A CA 1
ATOM 1147 C C . GLY A 1 145 ? 3.094 1.694 14.097 1.00 67.75 145 GLY A C 1
ATOM 1148 O O . GLY A 1 145 ? 4.261 1.750 13.689 1.00 67.75 145 GLY A O 1
ATOM 1149 N N . VAL A 1 146 ? 2.167 0.965 13.478 1.00 78.25 146 VAL A N 1
ATOM 1150 C CA . VAL A 1 146 ? 2.382 0.299 12.188 1.00 78.25 146 VAL A CA 1
ATOM 1151 C C . VAL A 1 146 ? 2.536 1.344 11.072 1.00 78.25 146 VAL A C 1
ATOM 1153 O O . VAL A 1 146 ? 1.726 2.256 10.912 1.00 78.25 146 VAL A O 1
ATOM 1156 N N . CYS A 1 147 ? 3.593 1.228 10.264 1.00 88.00 147 CYS A N 1
ATOM 1157 C CA . CYS A 1 147 ? 3.759 2.052 9.069 1.00 88.00 147 CYS A CA 1
ATOM 1158 C C . CYS A 1 147 ? 3.101 1.367 7.866 1.00 88.00 147 CYS A C 1
ATOM 1160 O O . CYS A 1 147 ? 3.611 0.371 7.368 1.00 88.00 147 CYS A O 1
ATOM 1162 N N . GLU A 1 148 ? 2.019 1.937 7.338 1.00 88.06 148 GLU A N 1
ATOM 1163 C CA . GLU A 1 148 ? 1.310 1.358 6.183 1.00 88.06 148 GLU A CA 1
ATOM 1164 C C . GLU A 1 148 ? 1.904 1.734 4.814 1.00 88.06 148 GLU A C 1
ATOM 1166 O O . GLU A 1 148 ? 1.392 1.346 3.758 1.00 88.06 148 GLU A O 1
ATOM 1171 N N . ALA A 1 149 ? 2.975 2.533 4.802 1.00 89.88 149 ALA A N 1
ATOM 1172 C CA . ALA A 1 149 ? 3.553 3.057 3.573 1.00 89.88 149 ALA A CA 1
ATOM 1173 C C . ALA A 1 149 ? 4.064 1.914 2.687 1.00 89.88 149 ALA A C 1
ATOM 1175 O O . ALA A 1 149 ? 5.021 1.224 3.032 1.00 89.88 149 ALA A O 1
ATOM 1176 N N . GLY A 1 150 ? 3.430 1.734 1.528 1.00 90.31 150 GLY A N 1
ATOM 1177 C CA . GLY A 1 150 ? 3.808 0.716 0.551 1.00 90.31 150 GLY A CA 1
ATOM 1178 C C . GLY A 1 150 ? 3.578 -0.727 1.000 1.00 90.31 150 GLY A C 1
ATOM 1179 O O . GLY A 1 150 ? 4.164 -1.610 0.378 1.00 90.31 150 GLY A O 1
ATOM 1180 N N . LEU A 1 151 ? 2.757 -0.967 2.030 1.00 91.31 151 LEU A N 1
ATOM 1181 C CA . LEU A 1 151 ? 2.281 -2.314 2.330 1.00 91.31 151 LEU A CA 1
ATOM 1182 C C . LEU A 1 151 ? 1.328 -2.788 1.233 1.00 91.31 151 LEU A C 1
ATOM 1184 O O . LEU A 1 151 ? 0.426 -2.050 0.826 1.00 91.31 151 LEU A O 1
ATOM 1188 N N . ARG A 1 152 ? 1.507 -4.036 0.803 1.00 91.69 152 ARG A N 1
ATOM 1189 C CA . ARG A 1 152 ? 0.548 -4.738 -0.056 1.00 91.69 152 ARG A CA 1
ATOM 1190 C C . ARG A 1 152 ? -0.683 -5.163 0.727 1.00 91.69 152 ARG A C 1
ATOM 1192 O O . ARG A 1 152 ? -1.759 -5.325 0.170 1.00 91.69 152 ARG A O 1
ATOM 1199 N N . THR A 1 153 ? -0.509 -5.349 2.029 1.00 84.81 153 THR A N 1
ATOM 1200 C CA . THR A 1 153 ? -1.553 -5.844 2.900 1.00 84.81 153 THR A CA 1
ATOM 1201 C C . THR A 1 153 ? -1.907 -4.823 3.964 1.00 84.81 153 THR A C 1
ATOM 1203 O O . THR A 1 153 ? -1.030 -4.310 4.652 1.00 84.81 153 THR A O 1
ATOM 1206 N N . ARG A 1 154 ? -3.198 -4.498 4.068 1.00 83.38 154 ARG A N 1
ATOM 1207 C CA . ARG A 1 154 ? -3.719 -3.543 5.054 1.00 83.38 154 ARG A CA 1
ATOM 1208 C C . ARG A 1 154 ? -4.761 -4.198 5.932 1.00 83.38 154 ARG A C 1
ATOM 1210 O O . ARG A 1 154 ? -5.597 -4.953 5.433 1.00 83.38 154 ARG A O 1
ATOM 1217 N N . THR A 1 155 ? -4.705 -3.855 7.210 1.00 82.44 155 THR A N 1
ATOM 1218 C CA . THR A 1 155 ? -5.640 -4.319 8.224 1.00 82.44 155 THR A CA 1
ATOM 1219 C C . THR A 1 155 ? -6.605 -3.192 8.546 1.00 82.44 155 THR A C 1
ATOM 1221 O O . THR A 1 155 ? -6.196 -2.117 8.976 1.00 82.44 155 THR A O 1
ATOM 1224 N N . HIS A 1 156 ? -7.894 -3.429 8.330 1.00 84.19 156 HIS A N 1
ATOM 1225 C CA . HIS A 1 156 ? -8.941 -2.493 8.728 1.00 84.19 156 HIS A CA 1
ATOM 1226 C C . HIS A 1 156 ? -9.831 -3.116 9.796 1.00 84.19 156 HIS A C 1
ATOM 1228 O O . HIS A 1 156 ? -10.189 -4.292 9.702 1.00 84.19 156 HIS A O 1
ATOM 1234 N N . TYR A 1 157 ? -10.193 -2.291 10.778 1.00 86.62 157 TYR A N 1
ATOM 1235 C CA . TYR A 1 157 ? -11.084 -2.639 11.876 1.00 86.62 157 TYR A CA 1
ATOM 1236 C C . TYR A 1 157 ? -12.454 -2.060 11.589 1.00 86.62 157 TYR A C 1
ATOM 1238 O O . TYR A 1 157 ? -12.598 -0.855 11.369 1.00 86.62 157 TYR A O 1
ATOM 1246 N N . VAL A 1 158 ? -13.461 -2.924 11.568 1.00 89.25 158 VAL A N 1
ATOM 1247 C CA . VAL A 1 158 ? -14.838 -2.510 11.317 1.00 89.25 158 VAL A CA 1
ATOM 1248 C C . VAL A 1 158 ? -15.720 -2.967 12.460 1.00 89.25 158 VAL A C 1
ATOM 1250 O O . VAL A 1 158 ? -15.843 -4.165 12.724 1.00 89.25 158 VAL A O 1
ATOM 1253 N N . LEU A 1 159 ? -16.359 -1.994 13.107 1.00 89.25 159 LEU A N 1
ATOM 1254 C CA . LEU A 1 159 ? -17.402 -2.240 14.087 1.00 89.25 159 LEU A CA 1
ATOM 1255 C C . LEU A 1 159 ? -18.720 -2.485 13.359 1.00 89.25 159 LEU A C 1
ATOM 1257 O O . LEU A 1 159 ? -19.198 -1.614 12.630 1.00 89.25 159 LEU A O 1
ATOM 1261 N N . SER A 1 160 ? -19.318 -3.653 13.565 1.00 88.00 160 SER A N 1
ATOM 1262 C CA . SER A 1 160 ? -20.573 -4.044 12.918 1.00 88.00 160 SER A CA 1
ATOM 1263 C C . SER A 1 160 ? -21.520 -4.748 13.895 1.00 88.00 160 SER A C 1
ATOM 1265 O O . SER A 1 160 ? -21.113 -5.134 14.991 1.00 88.00 160 SER A O 1
ATOM 1267 N N . GLY A 1 161 ? -22.787 -4.905 13.499 1.00 86.50 161 GLY A N 1
ATOM 1268 C CA . GLY A 1 161 ? -23.844 -5.468 14.345 1.00 86.50 161 GLY A CA 1
ATOM 1269 C C . GLY A 1 161 ? -24.667 -4.391 15.058 1.00 86.50 161 GLY A C 1
ATOM 1270 O O . GLY A 1 161 ? -24.864 -3.297 14.526 1.00 86.50 161 GLY A O 1
ATOM 1271 N N . SER A 1 162 ? -25.172 -4.705 16.255 1.00 83.75 162 SER A N 1
ATOM 1272 C CA . SER A 1 162 ? -25.943 -3.753 17.068 1.00 83.75 162 SER A CA 1
ATOM 1273 C C . SER A 1 162 ? -25.010 -2.764 17.772 1.00 83.75 162 SER A C 1
ATOM 1275 O O . SER A 1 162 ? -24.484 -3.039 18.851 1.00 83.75 162 SER A O 1
ATOM 1277 N N . VAL A 1 163 ? -24.782 -1.616 17.130 1.00 84.56 163 VAL A N 1
ATOM 1278 C CA . VAL A 1 163 ? -23.883 -0.564 17.636 1.00 84.56 163 VAL A CA 1
ATOM 1279 C C . VAL A 1 163 ? -24.585 0.466 18.518 1.00 84.56 163 VAL A C 1
ATOM 1281 O O . VAL A 1 163 ? -23.922 1.114 19.315 1.00 84.56 163 VAL A O 1
ATOM 1284 N N . LEU A 1 164 ? -25.913 0.605 18.422 1.00 82.38 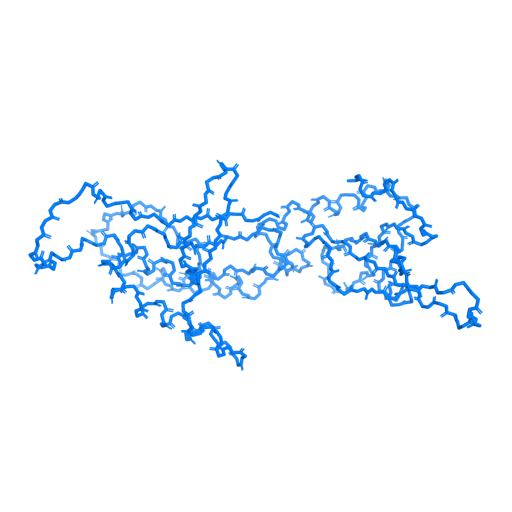164 LEU A N 1
ATOM 1285 C CA . LEU A 1 164 ? -26.663 1.670 19.104 1.00 82.38 164 LEU A CA 1
ATOM 1286 C C . LEU A 1 164 ? -26.521 1.612 20.631 1.00 82.38 164 LEU A C 1
ATOM 1288 O O . LEU A 1 164 ? -26.352 2.645 21.268 1.00 82.38 164 LEU A O 1
ATOM 1292 N N . ASN A 1 165 ? -26.506 0.406 21.205 1.00 82.62 165 ASN A N 1
ATOM 1293 C CA . ASN A 1 165 ? -26.445 0.214 22.658 1.00 82.62 165 ASN A CA 1
ATOM 1294 C C . ASN A 1 165 ? -25.065 0.527 23.257 1.00 82.62 165 ASN A C 1
ATOM 1296 O O . ASN A 1 165 ? -24.950 0.757 24.455 1.00 82.62 165 ASN A O 1
ATOM 1300 N N . VAL A 1 166 ? -24.011 0.514 22.439 1.00 85.88 166 VAL A N 1
ATOM 1301 C CA . VAL A 1 166 ? -22.636 0.813 22.874 1.00 85.88 166 VAL A CA 1
ATOM 1302 C C . VAL A 1 166 ? -22.131 2.148 22.346 1.00 85.88 166 VAL A C 1
ATOM 1304 O O . VAL A 1 166 ? -21.131 2.649 22.852 1.00 85.88 166 VAL A O 1
ATOM 1307 N N . TRP A 1 167 ? -22.835 2.744 21.378 1.00 87.50 167 TRP A N 1
ATOM 1308 C CA . TRP A 1 167 ? -22.464 3.995 20.722 1.00 87.50 167 TRP A CA 1
ATOM 1309 C C . TRP A 1 167 ? -22.096 5.112 21.709 1.00 87.50 167 TRP A C 1
ATOM 1311 O O . TRP A 1 167 ? -20.996 5.644 21.566 1.00 87.50 167 TRP A O 1
ATOM 1321 N N . PRO A 1 168 ? -22.890 5.398 22.767 1.00 89.12 168 PRO A N 1
ATOM 1322 C CA . PRO A 1 168 ? -22.559 6.469 23.713 1.00 89.12 168 PRO A CA 1
ATOM 1323 C C . PRO A 1 168 ? -21.209 6.284 24.421 1.00 89.12 168 PRO A C 1
ATOM 1325 O O . PRO A 1 168 ? -20.588 7.258 24.833 1.00 89.12 168 PRO A O 1
ATOM 1328 N N . ARG A 1 169 ? -20.744 5.034 24.561 1.00 88.81 169 ARG A N 1
ATOM 1329 C CA . ARG A 1 169 ? -19.486 4.689 25.238 1.00 88.81 169 ARG A CA 1
ATOM 1330 C C . ARG A 1 169 ? -18.285 4.762 24.293 1.00 88.81 169 ARG A C 1
ATOM 1332 O O . ARG A 1 169 ? -17.208 5.185 24.700 1.00 88.81 169 ARG A O 1
ATOM 1339 N N . ILE A 1 170 ? -18.465 4.367 23.032 1.00 88.62 170 ILE A N 1
ATOM 1340 C CA . ILE A 1 170 ? -17.377 4.293 22.041 1.00 88.62 170 ILE A CA 1
ATOM 1341 C C . ILE A 1 170 ? -17.215 5.571 21.208 1.00 88.62 170 ILE A C 1
ATOM 1343 O O . ILE A 1 170 ? -16.130 5.828 20.690 1.00 88.62 170 ILE A O 1
ATOM 1347 N N . GLU A 1 171 ? -18.272 6.371 21.053 1.00 87.12 171 GLU A N 1
ATOM 1348 C CA . GLU A 1 171 ? -18.253 7.603 20.261 1.00 87.12 171 GLU A CA 1
ATOM 1349 C C . GLU A 1 171 ? -17.186 8.599 20.736 1.00 87.12 171 GLU A C 1
ATOM 1351 O O . GLU A 1 171 ? -16.436 9.086 19.883 1.00 87.12 171 GLU A O 1
ATOM 1356 N N . PRO A 1 172 ? -17.023 8.863 22.051 1.00 87.88 172 PRO A N 1
ATOM 1357 C CA . PRO A 1 172 ? -15.978 9.764 22.528 1.00 87.88 172 PRO A CA 1
ATOM 1358 C C . PRO A 1 172 ? -14.572 9.275 22.164 1.00 87.88 172 PRO A C 1
ATOM 1360 O O . PRO A 1 172 ? -13.739 10.077 21.744 1.00 87.88 172 PRO A O 1
ATOM 1363 N N . LEU A 1 173 ? -14.321 7.962 22.250 1.00 87.25 173 LEU A N 1
ATOM 1364 C CA . LEU A 1 173 ? -13.033 7.349 21.902 1.00 87.25 173 LEU A CA 1
ATOM 1365 C C . LEU A 1 173 ? -12.734 7.495 20.405 1.00 87.25 173 LEU A C 1
ATOM 1367 O O . LEU A 1 173 ? -11.645 7.920 20.016 1.00 87.25 173 LEU A O 1
ATOM 1371 N N . LEU A 1 174 ? -13.729 7.215 19.557 1.00 84.75 174 LEU A N 1
ATOM 1372 C CA . LEU A 1 174 ? -13.623 7.380 18.106 1.00 84.75 174 LEU A CA 1
ATOM 1373 C C . LEU A 1 174 ? -13.393 8.842 17.711 1.00 84.75 174 LEU A C 1
ATOM 1375 O O . LEU A 1 174 ? -12.610 9.119 16.801 1.00 84.75 174 LEU A O 1
ATOM 1379 N N . MET A 1 175 ? -14.075 9.779 18.372 1.00 83.12 175 MET A N 1
ATOM 1380 C CA . MET A 1 175 ? -13.924 11.207 18.108 1.00 83.12 175 MET A CA 1
ATOM 1381 C C . MET A 1 175 ? -12.546 11.709 18.550 1.00 83.12 175 MET A C 1
ATOM 1383 O O . MET A 1 175 ? -11.877 12.401 17.783 1.00 83.12 175 MET A O 1
ATOM 1387 N N . GLN A 1 176 ? -12.087 11.310 19.737 1.00 83.00 176 GLN A N 1
ATOM 1388 C CA . GLN A 1 176 ? -10.767 11.662 20.261 1.00 83.00 176 GLN A CA 1
ATOM 1389 C C . GLN A 1 176 ? -9.643 11.166 19.343 1.00 83.00 176 GLN A C 1
ATOM 1391 O O . GLN A 1 176 ? -8.729 11.924 19.017 1.00 83.00 176 GLN A O 1
ATOM 1396 N N . ALA A 1 177 ? -9.732 9.921 18.874 1.00 79.75 177 ALA A N 1
ATOM 1397 C CA . ALA A 1 177 ? -8.761 9.347 17.948 1.00 79.75 177 ALA A CA 1
ATOM 1398 C C . ALA A 1 177 ? -8.757 10.041 16.581 1.00 79.75 177 ALA A C 1
ATOM 1400 O O . ALA A 1 177 ? -7.711 10.359 16.027 1.00 79.75 177 ALA A O 1
ATOM 1401 N N . ARG A 1 178 ? -9.933 10.388 16.053 1.00 77.75 178 ARG A N 1
ATOM 1402 C CA . ARG A 1 178 ? -10.028 11.159 14.804 1.00 77.75 178 ARG A CA 1
ATOM 1403 C C . ARG A 1 178 ? -9.418 12.549 14.916 1.00 77.75 178 ARG A C 1
ATOM 1405 O O . ARG A 1 178 ? -8.846 13.036 13.944 1.00 77.75 178 ARG A O 1
ATOM 1412 N N . LEU A 1 179 ? -9.529 13.182 16.083 1.00 73.81 179 LEU A N 1
ATOM 1413 C CA . LEU A 1 179 ? -8.890 14.468 16.352 1.00 73.81 179 LEU A CA 1
ATOM 1414 C C . LEU A 1 179 ? -7.364 14.336 16.419 1.00 73.81 179 LEU A C 1
ATOM 1416 O O . LEU A 1 179 ? -6.670 15.197 15.885 1.00 73.81 179 LEU A O 1
ATOM 1420 N N . SER A 1 180 ? -6.840 13.264 17.017 1.00 68.81 180 SER A N 1
ATOM 1421 C CA . SER A 1 180 ? -5.392 13.032 17.100 1.00 68.81 180 SER A CA 1
ATOM 1422 C C . SER A 1 180 ? -4.773 12.568 15.774 1.00 68.81 180 SER A C 1
ATOM 1424 O O . SER A 1 180 ? -3.612 12.876 15.503 1.00 68.81 180 SER A O 1
ATOM 1426 N N . ALA A 1 181 ? -5.541 11.892 14.914 1.00 62.75 181 ALA A N 1
ATOM 1427 C CA . ALA A 1 181 ? -5.121 11.478 13.573 1.00 62.75 181 ALA A CA 1
ATOM 1428 C C . ALA A 1 181 ? -5.275 12.569 12.498 1.00 62.75 181 ALA A C 1
ATOM 1430 O O . ALA A 1 181 ? -4.702 12.456 11.407 1.00 62.75 181 ALA A O 1
ATOM 1431 N N . ALA A 1 182 ? -6.036 13.633 12.772 1.00 57.84 182 ALA A N 1
ATOM 1432 C CA . ALA A 1 182 ? -6.222 14.742 11.849 1.00 57.84 182 ALA A CA 1
ATOM 1433 C C . ALA A 1 182 ? -4.954 15.611 11.774 1.00 57.84 182 ALA A C 1
ATOM 1435 O O . ALA A 1 182 ? -4.758 16.552 12.538 1.00 57.84 182 ALA A O 1
ATOM 1436 N N . GLY A 1 183 ? -4.097 15.325 10.791 1.00 56.34 183 GLY A N 1
ATOM 1437 C CA . GLY A 1 183 ? -3.115 16.297 10.307 1.00 56.34 183 GLY A CA 1
ATOM 1438 C C . GLY A 1 183 ? -3.789 17.529 9.666 1.00 56.34 183 GLY A C 1
ATOM 1439 O O . GLY A 1 183 ? -5.018 17.593 9.577 1.00 56.34 183 GLY A O 1
ATOM 1440 N N . PRO A 1 184 ? -3.016 18.490 9.128 1.00 47.53 184 PRO A N 1
ATOM 1441 C CA . PRO A 1 184 ? -3.527 19.775 8.620 1.00 47.53 184 PRO A CA 1
ATOM 1442 C C . PRO A 1 184 ? -4.532 19.703 7.444 1.00 47.53 184 PRO A C 1
ATOM 1444 O O . PRO A 1 184 ? -4.994 20.738 6.980 1.00 47.53 184 PRO A O 1
ATOM 1447 N N . ALA A 1 185 ? -4.904 18.511 6.960 1.00 47.34 185 ALA A N 1
ATOM 1448 C CA . ALA A 1 185 ? -5.765 18.293 5.790 1.00 47.34 185 ALA A CA 1
ATOM 1449 C C . ALA A 1 185 ? -7.114 17.585 6.091 1.00 47.34 185 ALA A C 1
ATOM 1451 O O . ALA A 1 185 ? -7.720 17.009 5.190 1.00 47.34 185 ALA A O 1
ATOM 1452 N N . GLY A 1 186 ? -7.589 17.557 7.342 1.00 50.03 186 GLY A N 1
ATOM 1453 C CA . GLY A 1 186 ? -8.536 16.522 7.792 1.00 50.03 186 GLY A CA 1
ATOM 1454 C C . GLY A 1 186 ? -9.963 16.918 8.194 1.00 50.03 186 GLY A C 1
ATOM 1455 O O . GLY A 1 186 ? -10.476 16.307 9.126 1.00 50.03 186 GLY A O 1
ATOM 1456 N N . GLN A 1 187 ? -10.656 17.869 7.554 1.00 47.81 187 GLN A N 1
ATOM 1457 C CA . GLN A 1 187 ? -12.058 18.179 7.929 1.00 47.81 187 GLN A CA 1
ATOM 1458 C C . GLN A 1 187 ? -13.002 16.959 7.775 1.00 47.81 187 GLN A C 1
ATOM 1460 O O . GLN A 1 187 ? -13.915 16.774 8.577 1.00 47.81 187 GLN A O 1
ATOM 1465 N N . ALA A 1 188 ? -12.741 16.091 6.786 1.00 50.47 188 ALA A N 1
ATOM 1466 C CA . ALA A 1 188 ? -13.516 14.876 6.504 1.00 50.47 188 ALA A CA 1
ATOM 1467 C C . ALA A 1 188 ? -13.240 13.708 7.474 1.00 50.47 188 ALA A C 1
ATOM 1469 O O . ALA A 1 188 ? -14.041 12.781 7.556 1.00 50.47 188 ALA A O 1
ATOM 1470 N N . ALA A 1 189 ? -12.143 13.760 8.240 1.00 56.66 189 ALA A N 1
ATOM 1471 C CA . ALA A 1 189 ? -11.796 12.729 9.221 1.00 56.66 189 ALA A CA 1
ATOM 1472 C C . ALA A 1 189 ? -12.651 12.805 10.499 1.00 56.66 189 ALA A C 1
ATOM 1474 O O . ALA A 1 189 ? -12.547 11.931 11.348 1.00 56.66 189 ALA A O 1
ATOM 1475 N N . ARG A 1 190 ? -13.495 13.838 10.647 1.00 60.78 190 ARG A N 1
ATOM 1476 C CA . ARG A 1 190 ? -14.281 14.116 11.863 1.00 60.78 190 ARG A CA 1
ATOM 1477 C C . ARG A 1 190 ? -15.627 13.388 11.913 1.00 60.78 190 ARG A C 1
ATOM 1479 O O . ARG A 1 190 ? -16.244 13.336 12.969 1.00 60.78 190 ARG A O 1
ATOM 1486 N N . CYS A 1 191 ? -16.085 12.825 10.796 1.00 67.25 191 CYS A N 1
ATOM 1487 C CA . CYS A 1 191 ? -17.374 12.140 10.710 1.00 67.25 191 CYS A CA 1
ATOM 1488 C C . CYS A 1 191 ? -17.213 10.620 10.794 1.00 67.25 191 CYS A C 1
ATOM 1490 O O . CYS A 1 191 ? -16.174 10.062 10.437 1.00 67.25 191 CYS A O 1
ATOM 1492 N N . MET A 1 192 ? -18.268 9.930 11.235 1.00 75.31 192 MET A N 1
ATOM 1493 C CA . MET A 1 192 ? -18.318 8.473 11.166 1.00 75.31 192 MET A CA 1
ATOM 1494 C C . MET A 1 192 ? -18.229 7.996 9.718 1.00 75.31 192 MET A C 1
ATOM 1496 O O . MET A 1 192 ? -19.083 8.324 8.899 1.00 75.31 192 MET A O 1
ATOM 1500 N N . GLN A 1 193 ? -17.204 7.204 9.406 1.00 83.38 193 GLN A N 1
ATOM 1501 C CA . GLN A 1 193 ? -17.070 6.585 8.095 1.00 83.38 193 GLN A CA 1
ATOM 1502 C C . GLN A 1 193 ? -17.715 5.197 8.105 1.00 83.38 193 GLN A C 1
ATOM 1504 O O . GLN A 1 193 ? -17.198 4.264 8.719 1.00 83.38 193 GLN A O 1
ATOM 1509 N N . VAL A 1 194 ? -18.830 5.054 7.389 1.00 86.50 194 VAL A N 1
ATOM 1510 C CA . VAL A 1 194 ? -19.490 3.761 7.172 1.00 86.50 194 VAL A CA 1
ATOM 1511 C C . VAL A 1 194 ? -18.861 3.064 5.971 1.00 86.50 194 VAL A C 1
ATOM 1513 O O . VAL A 1 194 ? -18.756 3.636 4.885 1.00 86.50 194 VAL A O 1
ATOM 1516 N N . VAL A 1 195 ? -18.468 1.808 6.152 1.00 89.25 195 VAL A N 1
ATOM 1517 C CA . VAL A 1 195 ? -17.886 0.959 5.111 1.00 89.25 195 VAL A CA 1
ATOM 1518 C C . VAL A 1 195 ? -18.769 -0.254 4.845 1.00 89.25 195 VAL A C 1
ATOM 1520 O O . VAL A 1 195 ? -19.436 -0.784 5.736 1.00 89.25 195 VAL A O 1
ATOM 1523 N N . ARG A 1 196 ? -18.780 -0.694 3.584 1.00 90.25 196 ARG A N 1
ATOM 1524 C CA . ARG A 1 196 ? -19.433 -1.930 3.144 1.00 90.25 196 ARG A CA 1
ATOM 1525 C C . ARG A 1 196 ? -18.354 -2.899 2.689 1.00 90.25 196 ARG A C 1
ATOM 1527 O O . ARG A 1 196 ? -17.637 -2.621 1.732 1.00 90.25 196 ARG A O 1
ATOM 1534 N N . LEU A 1 197 ? -18.253 -4.024 3.377 1.00 86.38 197 LEU A N 1
ATOM 1535 C CA . LEU A 1 197 ? -17.271 -5.064 3.132 1.00 86.38 197 LEU A CA 1
ATOM 1536 C C . LEU A 1 197 ? -17.940 -6.284 2.501 1.00 86.38 197 LEU A C 1
ATOM 1538 O O . LEU A 1 197 ? -19.058 -6.657 2.860 1.00 86.38 197 LEU A O 1
ATOM 1542 N N . LYS A 1 198 ? -17.231 -6.927 1.573 1.00 87.31 198 LYS A N 1
ATOM 1543 C CA . LYS A 1 198 ? -17.576 -8.248 1.040 1.00 87.31 198 LYS A CA 1
ATOM 1544 C C . LYS A 1 198 ? -16.384 -9.187 1.257 1.00 87.31 198 LYS A C 1
ATOM 1546 O O . LYS A 1 198 ? -15.528 -9.274 0.373 1.00 87.31 198 LYS A O 1
ATOM 1551 N N . PRO A 1 199 ? -16.255 -9.804 2.444 1.00 80.44 199 PRO A N 1
ATOM 1552 C CA . PRO A 1 199 ? -15.264 -10.845 2.702 1.00 80.44 199 PRO A CA 1
ATOM 1553 C C . PRO A 1 199 ? -15.342 -12.031 1.721 1.00 80.44 199 PRO A C 1
ATOM 1555 O O . PRO A 1 199 ? -16.293 -12.186 0.950 1.00 80.44 199 PRO A O 1
ATOM 1558 N N . ARG A 1 200 ? -14.280 -12.854 1.708 1.00 85.19 200 ARG A N 1
ATOM 1559 C CA . ARG A 1 200 ? -14.112 -13.985 0.766 1.00 85.19 200 ARG A CA 1
ATOM 1560 C C . ARG A 1 200 ? -15.199 -15.051 0.892 1.00 85.19 200 ARG A C 1
ATOM 1562 O O . ARG A 1 200 ? -15.480 -15.740 -0.079 1.00 85.19 200 ARG A O 1
ATOM 1569 N N . ASP A 1 201 ? -15.811 -15.152 2.063 1.00 85.31 201 ASP A N 1
ATOM 1570 C CA . ASP A 1 201 ? -16.953 -16.019 2.361 1.00 85.31 201 ASP A CA 1
ATOM 1571 C C . ASP A 1 201 ? -18.270 -15.530 1.721 1.00 85.31 201 ASP A C 1
ATOM 1573 O O . ASP A 1 201 ? -19.314 -16.160 1.875 1.00 85.31 201 ASP A O 1
ATOM 1577 N N . GLY A 1 202 ? -18.243 -14.401 1.004 1.00 82.50 202 GLY A N 1
ATOM 1578 C CA . GLY A 1 202 ? -19.375 -13.856 0.260 1.00 82.50 202 GLY A CA 1
ATOM 1579 C C . GLY A 1 202 ? -20.393 -13.109 1.118 1.00 82.50 202 GLY A C 1
ATOM 1580 O O . GLY A 1 202 ? -21.320 -12.509 0.559 1.00 82.50 202 GLY A O 1
ATOM 1581 N N . ARG A 1 203 ? -20.219 -13.083 2.445 1.00 83.62 203 ARG A N 1
ATOM 1582 C CA . ARG A 1 203 ? -21.087 -12.325 3.351 1.00 83.62 203 ARG A CA 1
ATOM 1583 C C . ARG A 1 203 ? -20.878 -10.833 3.125 1.00 83.62 203 ARG A C 1
ATOM 1585 O O . ARG A 1 203 ? -19.786 -10.384 2.793 1.00 83.62 203 ARG A O 1
ATOM 1592 N N . ARG A 1 204 ? -21.944 -10.047 3.268 1.00 87.31 204 ARG A N 1
ATOM 1593 C CA . ARG A 1 204 ? -21.864 -8.583 3.210 1.00 87.31 204 ARG A CA 1
ATOM 1594 C C . ARG A 1 204 ? -21.902 -8.051 4.630 1.00 87.31 204 ARG A C 1
ATOM 1596 O O . ARG A 1 204 ? -22.849 -8.333 5.355 1.00 87.31 204 ARG A O 1
ATOM 1603 N N . ILE A 1 205 ? -20.894 -7.275 4.997 1.00 88.38 205 ILE A N 1
ATOM 1604 C CA . ILE A 1 205 ? -20.801 -6.630 6.305 1.00 88.38 205 ILE A CA 1
ATOM 1605 C C . ILE A 1 205 ? -20.915 -5.127 6.080 1.00 88.38 205 ILE A C 1
ATOM 1607 O O . ILE A 1 205 ? -20.291 -4.576 5.173 1.00 88.38 205 ILE A O 1
ATOM 1611 N N . VAL A 1 206 ? -21.730 -4.459 6.886 1.00 89.31 206 VAL A N 1
ATOM 1612 C CA . VAL A 1 206 ? -21.810 -2.997 6.930 1.00 89.31 206 VAL A CA 1
ATOM 1613 C C . VAL A 1 206 ? -21.450 -2.573 8.343 1.00 89.31 206 VAL A C 1
ATOM 1615 O O . VAL A 1 206 ? -21.960 -3.153 9.301 1.00 89.31 206 VAL A O 1
ATOM 1618 N N . GLY A 1 207 ? -20.561 -1.597 8.478 1.00 90.06 207 GLY A N 1
ATOM 1619 C CA . GLY A 1 207 ? -20.094 -1.158 9.786 1.00 90.06 207 GLY A CA 1
ATOM 1620 C C . GLY A 1 207 ? -19.325 0.154 9.743 1.00 90.06 207 GLY A C 1
ATOM 1621 O O . GLY A 1 207 ? -19.077 0.702 8.668 1.00 90.06 207 GLY A O 1
ATOM 1622 N N . SER A 1 208 ? -18.954 0.661 10.915 1.00 88.06 208 SER A N 1
ATOM 1623 C CA . SER A 1 208 ? -18.118 1.855 11.047 1.00 88.06 208 SER A CA 1
ATOM 1624 C C . SER A 1 208 ? -16.644 1.472 11.002 1.00 88.06 208 SER A C 1
ATOM 1626 O O . SER A 1 208 ? -16.217 0.573 11.728 1.00 88.06 208 SER A O 1
ATOM 1628 N N . LEU A 1 209 ? -15.858 2.184 10.195 1.00 88.12 209 LEU A N 1
ATOM 1629 C CA . LEU A 1 209 ? -14.402 2.076 10.212 1.00 88.12 209 LEU A CA 1
ATOM 1630 C C . LEU A 1 209 ? -13.864 2.643 11.533 1.00 88.12 209 LEU A C 1
ATOM 1632 O O . LEU A 1 209 ? -14.189 3.776 11.910 1.00 88.12 209 LEU A O 1
ATOM 1636 N N . ILE A 1 210 ? -13.048 1.844 12.214 1.00 87.56 210 ILE A N 1
ATOM 1637 C CA . ILE A 1 210 ? -12.376 2.206 13.459 1.00 87.56 210 ILE A CA 1
ATOM 1638 C C . ILE A 1 210 ? -10.932 2.627 13.133 1.00 87.56 210 ILE A C 1
ATOM 1640 O O . ILE A 1 210 ? -10.214 1.854 12.489 1.00 87.56 210 ILE A O 1
ATOM 1644 N N . PRO A 1 211 ? -10.493 3.830 13.554 1.00 83.94 211 PRO A N 1
ATOM 1645 C CA . PRO A 1 211 ? -9.091 4.225 13.485 1.00 83.94 211 PRO A CA 1
ATOM 1646 C C . PRO A 1 211 ? -8.207 3.294 14.315 1.00 83.94 211 PRO A C 1
ATOM 1648 O O . PRO A 1 211 ? -8.557 2.931 15.439 1.00 83.94 211 PRO A O 1
ATOM 1651 N N . HIS A 1 212 ? -7.053 2.931 13.763 1.00 79.62 212 HIS A N 1
ATOM 1652 C CA . HIS A 1 212 ? -6.173 1.898 14.308 1.00 79.62 212 HIS A CA 1
ATOM 1653 C C . HIS A 1 212 ? -5.690 2.218 15.731 1.00 79.62 212 HIS A C 1
ATOM 1655 O O . HIS A 1 212 ? -5.611 1.336 16.578 1.00 79.62 212 HIS A O 1
ATOM 1661 N N . GLU A 1 213 ? -5.436 3.494 16.012 1.00 78.25 213 GLU A N 1
ATOM 1662 C CA . GLU A 1 213 ? -5.013 4.003 17.317 1.00 78.25 213 GLU A CA 1
ATOM 1663 C C . GLU A 1 213 ? -6.071 3.875 18.424 1.00 78.25 213 GLU A C 1
ATOM 1665 O O . GLU A 1 213 ? -5.709 3.917 19.592 1.00 78.25 213 GLU A O 1
ATOM 1670 N N . SER A 1 214 ? -7.352 3.705 18.073 1.00 84.06 214 SER A N 1
ATOM 1671 C CA . SER A 1 214 ? -8.463 3.571 19.035 1.00 84.06 214 SER A CA 1
ATOM 1672 C C . SER A 1 214 ? -8.949 2.140 19.236 1.00 84.06 214 SER A C 1
ATOM 1674 O O . SER A 1 214 ? -9.861 1.910 20.026 1.00 84.06 214 SER A O 1
ATOM 1676 N N . VAL A 1 215 ? -8.387 1.178 18.498 1.00 86.44 215 VAL A N 1
ATOM 1677 C CA . VAL A 1 215 ? -8.861 -0.213 18.502 1.00 86.44 215 VAL A CA 1
ATOM 1678 C C . VAL A 1 215 ? -8.781 -0.812 19.901 1.00 86.44 215 VAL A C 1
ATOM 1680 O O . VAL A 1 215 ? -9.771 -1.375 20.363 1.00 86.44 215 VAL A O 1
ATOM 1683 N N . ASP A 1 216 ? -7.646 -0.642 20.578 1.00 85.50 216 ASP A N 1
ATOM 1684 C CA . ASP A 1 216 ? -7.413 -1.212 21.907 1.00 85.50 216 ASP A CA 1
ATOM 1685 C C . ASP A 1 216 ? -8.360 -0.595 22.951 1.00 85.50 216 ASP A C 1
ATOM 1687 O O . ASP A 1 216 ? -8.992 -1.317 23.723 1.00 85.50 216 ASP A O 1
ATOM 1691 N N . ASP A 1 217 ? -8.551 0.729 22.911 1.00 87.19 217 ASP A N 1
ATOM 1692 C CA . ASP A 1 217 ? -9.465 1.440 23.815 1.00 87.19 217 ASP A CA 1
ATOM 1693 C C . ASP A 1 217 ? -10.925 1.007 23.602 1.00 87.19 217 ASP A C 1
ATOM 1695 O O . ASP A 1 217 ? -11.684 0.815 24.556 1.00 87.19 217 ASP A O 1
ATOM 1699 N N . ILE A 1 218 ? -11.331 0.810 22.344 1.00 87.88 218 ILE A N 1
ATOM 1700 C CA . ILE A 1 218 ? -12.677 0.341 21.997 1.00 87.88 218 ILE A CA 1
ATOM 1701 C C . ILE A 1 218 ? -12.866 -1.117 22.417 1.00 87.88 218 ILE A C 1
ATOM 1703 O O . ILE A 1 218 ? -13.915 -1.447 22.964 1.00 87.88 218 ILE A O 1
ATOM 1707 N N . LEU A 1 219 ? -11.876 -1.987 22.205 1.00 87.94 219 LEU A N 1
ATOM 1708 C CA . LEU A 1 219 ? -11.920 -3.379 22.663 1.00 87.94 219 LEU A CA 1
ATOM 1709 C C . LEU A 1 219 ? -12.060 -3.459 24.187 1.00 87.94 219 LEU A C 1
ATOM 1711 O O . LEU A 1 219 ? -12.919 -4.192 24.683 1.00 87.94 219 LEU A O 1
ATOM 1715 N N . ALA A 1 220 ? -11.279 -2.667 24.924 1.00 86.69 220 ALA A N 1
ATOM 1716 C CA . ALA A 1 220 ? -11.381 -2.576 26.377 1.00 86.69 220 ALA A CA 1
ATOM 1717 C C . ALA A 1 220 ? -12.768 -2.078 26.819 1.00 86.69 220 ALA A C 1
ATOM 1719 O O . ALA A 1 220 ? -13.383 -2.667 27.709 1.00 86.69 220 ALA A O 1
ATOM 1720 N N . CYS A 1 221 ? -13.302 -1.048 26.154 1.00 87.19 221 CYS A N 1
ATOM 1721 C CA . CYS A 1 221 ? -14.642 -0.523 26.413 1.00 87.19 221 CYS A CA 1
ATOM 1722 C C . CYS A 1 221 ? -15.732 -1.586 26.184 1.00 87.19 221 CYS A C 1
ATOM 1724 O O . CYS A 1 221 ? -16.579 -1.809 27.048 1.00 87.19 221 CYS A O 1
ATOM 1726 N N . LEU A 1 222 ? -15.702 -2.286 25.050 1.00 85.62 222 LEU A N 1
ATOM 1727 C CA . LEU A 1 222 ? -16.703 -3.302 24.704 1.00 85.62 222 LEU A CA 1
ATOM 1728 C C . LEU A 1 222 ? -16.627 -4.555 25.587 1.00 85.62 222 LEU A C 1
ATOM 1730 O O . LEU A 1 222 ? -17.627 -5.252 25.734 1.00 85.62 222 LEU A O 1
ATOM 1734 N N . SER A 1 223 ? -15.467 -4.831 26.187 1.00 84.25 223 SER A N 1
ATOM 1735 C CA . SER A 1 223 ? -15.278 -5.975 27.090 1.00 84.25 223 SER A CA 1
ATOM 1736 C C . SER A 1 223 ? -15.912 -5.763 28.468 1.00 84.25 223 SER A C 1
ATOM 1738 O O . SER A 1 223 ? -16.165 -6.726 29.189 1.00 84.25 223 SER A O 1
ATOM 1740 N N . GLN A 1 224 ? -16.192 -4.513 28.845 1.00 80.12 224 GLN A N 1
ATOM 1741 C CA . GLN A 1 224 ? -16.915 -4.201 30.075 1.00 80.12 224 GLN A CA 1
ATOM 1742 C C . GLN A 1 224 ? -18.424 -4.439 29.878 1.00 80.12 224 GLN A C 1
ATOM 1744 O O . GLN A 1 224 ? -18.976 -3.997 28.858 1.00 80.12 224 GLN A O 1
ATOM 1749 N N . PRO A 1 225 ? -19.113 -5.076 30.846 1.00 71.06 225 PRO A N 1
ATOM 1750 C CA . PRO A 1 225 ? -20.552 -5.303 30.767 1.00 71.06 225 PRO A CA 1
ATOM 1751 C C . PRO A 1 225 ? -21.281 -3.975 30.545 1.00 71.06 225 PRO A C 1
ATOM 1753 O O . PRO A 1 225 ? -20.943 -2.958 31.150 1.00 71.06 225 PRO A O 1
ATOM 1756 N N . ALA A 1 226 ? -22.262 -3.967 29.640 1.00 61.22 226 ALA A N 1
ATOM 1757 C CA . ALA A 1 226 ? -23.148 -2.821 29.513 1.00 61.22 226 ALA A CA 1
ATOM 1758 C C . ALA A 1 226 ? -23.900 -2.679 30.840 1.00 61.22 226 ALA A C 1
ATOM 1760 O O . ALA A 1 226 ? -24.599 -3.613 31.231 1.00 61.22 226 ALA A O 1
ATOM 1761 N N . GLU A 1 227 ? -23.746 -1.549 31.535 1.00 54.94 227 GLU A N 1
ATOM 1762 C CA . GLU A 1 227 ? -24.690 -1.217 32.599 1.00 54.94 227 GLU A CA 1
ATOM 1763 C C . GLU A 1 227 ? -26.095 -1.272 32.000 1.00 54.94 227 GLU A C 1
ATOM 1765 O O . GLU A 1 227 ? -26.342 -0.774 30.896 1.00 54.94 227 GLU A O 1
ATOM 1770 N N . GLU A 1 228 ? -26.984 -1.971 32.695 1.00 43.59 228 GLU A N 1
ATOM 1771 C CA . GLU A 1 228 ? -28.354 -2.204 32.273 1.00 43.59 228 GLU A CA 1
ATOM 1772 C C . GLU A 1 228 ? -29.084 -0.856 32.272 1.00 43.59 228 GLU A C 1
ATOM 1774 O O . GLU A 1 228 ? -29.642 -0.413 33.273 1.00 43.59 228 GLU A O 1
ATOM 1779 N N . VAL A 1 229 ? -29.034 -0.145 31.143 1.00 44.91 229 VAL A N 1
ATOM 1780 C CA . VAL A 1 229 ? -29.882 1.026 30.936 1.00 44.91 229 VAL A CA 1
ATOM 1781 C C . VAL A 1 229 ? -31.303 0.486 30.913 1.00 44.91 229 VAL A C 1
ATOM 1783 O O . VAL A 1 229 ? -31.696 -0.191 29.962 1.00 44.91 229 VAL A O 1
ATOM 1786 N N . ALA A 1 230 ? -32.046 0.745 31.989 1.00 36.34 230 ALA A N 1
ATOM 1787 C CA . ALA A 1 230 ? -33.441 0.372 32.150 1.00 36.34 230 ALA A CA 1
ATOM 1788 C C . ALA A 1 230 ? -34.296 1.037 31.059 1.00 36.34 230 ALA A C 1
ATOM 1790 O O . ALA A 1 230 ? -34.914 2.079 31.261 1.00 36.34 230 ALA A O 1
ATOM 1791 N N . VAL A 1 231 ? -34.326 0.430 29.875 1.00 36.47 231 VAL A N 1
ATOM 1792 C CA . VAL A 1 231 ? -35.3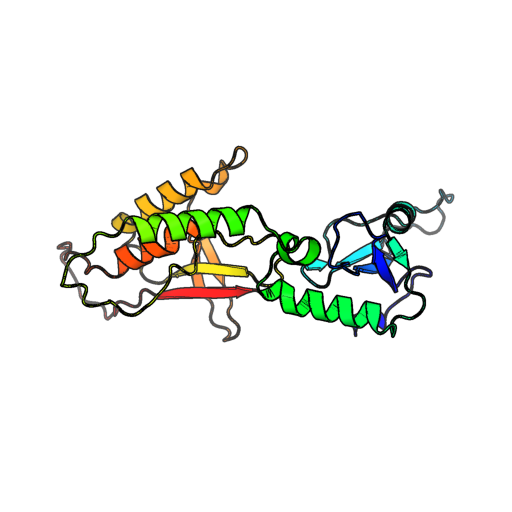02 0.725 28.834 1.00 36.47 231 VAL A CA 1
ATOM 1793 C C . VAL A 1 231 ? -36.361 -0.355 28.933 1.00 36.47 231 VAL A C 1
ATOM 1795 O O . VAL A 1 231 ? -36.178 -1.504 28.529 1.00 36.47 231 VAL A O 1
ATOM 1798 N N . THR A 1 232 ? -37.491 0.022 29.515 1.00 36.41 232 THR A N 1
ATOM 1799 C CA . THR A 1 232 ? -38.701 -0.782 29.488 1.00 36.41 232 THR A CA 1
ATOM 1800 C C . THR A 1 232 ? -39.133 -0.990 28.034 1.00 36.41 232 THR A C 1
ATOM 1802 O O . THR A 1 232 ? -39.617 -0.086 27.360 1.00 36.41 232 THR A O 1
ATOM 1805 N N . SER A 1 233 ? -38.986 -2.223 27.548 1.00 32.97 233 SER A N 1
ATOM 1806 C CA . SER A 1 233 ? -40.064 -3.031 26.956 1.00 32.97 233 SER A CA 1
ATOM 1807 C C . SER A 1 233 ? -39.681 -3.839 25.703 1.00 32.97 233 SER A C 1
ATOM 1809 O O . SER A 1 233 ? -39.120 -3.345 24.732 1.00 32.97 233 SER A O 1
ATOM 1811 N N . LYS A 1 234 ? -40.141 -5.097 25.769 1.00 30.17 234 LYS A N 1
ATOM 1812 C CA . LYS A 1 234 ? -40.378 -6.113 24.729 1.00 30.17 234 LYS A CA 1
ATOM 1813 C C . LYS A 1 234 ? -39.153 -6.810 24.121 1.00 30.17 234 LYS A C 1
ATOM 1815 O O . LYS A 1 234 ? -38.495 -6.356 23.195 1.00 30.17 234 LYS A O 1
ATOM 1820 N N . SER A 1 235 ? -38.960 -8.013 24.657 1.00 37.91 235 SER A N 1
ATOM 1821 C CA . SER A 1 235 ? -38.126 -9.115 24.199 1.00 37.91 235 SER A CA 1
ATOM 1822 C C . SER A 1 235 ? -38.212 -9.380 22.689 1.00 37.91 235 SER A C 1
ATOM 1824 O O . SER A 1 235 ? -39.253 -9.752 22.152 1.00 37.91 235 SER A O 1
ATOM 1826 N N . GLY A 1 236 ? -37.062 -9.280 22.026 1.00 30.19 236 GLY A N 1
ATOM 1827 C CA . GLY A 1 236 ? -36.762 -9.921 20.745 1.00 30.19 236 GLY A CA 1
ATOM 1828 C C . GLY A 1 236 ? -35.451 -10.713 20.871 1.00 30.19 236 GLY A C 1
ATOM 1829 O O . GLY A 1 236 ? -34.627 -10.375 21.721 1.00 30.19 236 GLY A O 1
ATOM 1830 N N . PRO A 1 237 ? -35.216 -11.764 20.064 1.00 31.84 237 PRO A N 1
ATOM 1831 C CA . PRO A 1 237 ? -34.137 -12.733 20.265 1.00 31.84 237 PRO A CA 1
ATOM 1832 C C . PRO A 1 237 ? -32.782 -12.227 19.738 1.00 31.84 237 PRO A C 1
ATOM 1834 O O . PRO A 1 237 ? -32.014 -12.983 19.141 1.00 31.84 237 PRO A O 1
ATOM 1837 N N . PHE A 1 238 ? -32.468 -10.945 19.922 1.00 31.69 238 PHE A N 1
ATOM 1838 C CA . PHE A 1 238 ? -31.183 -10.391 19.511 1.00 31.69 238 PHE A CA 1
ATOM 1839 C C . PHE A 1 238 ? -30.135 -10.706 20.574 1.00 31.69 238 PHE A C 1
ATOM 1841 O O . PHE A 1 238 ? -29.848 -9.912 21.464 1.00 31.69 238 PHE A O 1
ATOM 1848 N N . ARG A 1 239 ? -29.565 -11.912 20.479 1.00 35.88 239 ARG A N 1
ATOM 1849 C CA . ARG A 1 239 ? -28.319 -12.255 21.170 1.00 35.88 239 ARG A CA 1
ATOM 1850 C C . ARG A 1 239 ? -27.244 -11.223 20.800 1.00 35.88 239 ARG A C 1
ATOM 1852 O O . ARG A 1 239 ? -27.085 -10.887 19.627 1.00 35.88 239 ARG A O 1
ATOM 1859 N N . ASN A 1 240 ? -26.522 -10.750 21.814 1.00 36.09 240 ASN A N 1
ATOM 1860 C CA . ASN A 1 240 ? -25.416 -9.791 21.755 1.00 36.09 240 ASN A CA 1
ATOM 1861 C C . ASN A 1 240 ? -24.248 -10.274 20.869 1.00 36.09 240 ASN A C 1
ATOM 1863 O O . ASN A 1 240 ? -23.206 -10.681 21.370 1.00 36.09 240 ASN A O 1
ATOM 1867 N N . CYS A 1 241 ? -24.394 -10.227 19.545 1.00 35.16 241 CYS A N 1
ATOM 1868 C CA . CYS A 1 241 ? -23.289 -10.421 18.606 1.00 35.16 241 CYS A CA 1
ATOM 1869 C C . CYS A 1 241 ? -22.712 -9.059 18.206 1.00 35.16 241 CYS A C 1
ATOM 1871 O O . CYS A 1 241 ? -23.032 -8.516 17.148 1.00 35.16 241 CYS A O 1
ATOM 1873 N N . GLN A 1 242 ? -21.874 -8.491 19.072 1.00 44.78 242 GLN A N 1
ATOM 1874 C CA . GLN A 1 242 ? -20.937 -7.438 18.681 1.00 44.78 242 GLN A CA 1
ATOM 1875 C C . GLN A 1 242 ? -19.664 -8.120 18.194 1.00 44.78 242 GLN A C 1
ATOM 1877 O O . GLN A 1 242 ? -19.126 -8.986 18.880 1.00 44.78 242 GLN A O 1
ATOM 1882 N N . GLN A 1 243 ? -19.207 -7.781 16.992 1.00 51.03 243 GLN A N 1
ATOM 1883 C CA . GLN A 1 243 ? -18.023 -8.411 16.420 1.00 51.03 243 GLN A CA 1
ATOM 1884 C C . GLN A 1 243 ? -17.197 -7.361 15.682 1.00 51.03 243 GLN A C 1
ATOM 1886 O O . GLN A 1 243 ? -17.688 -6.694 14.763 1.00 51.03 243 GLN A O 1
ATOM 1891 N N . ILE A 1 244 ? -15.943 -7.208 16.110 1.00 46.72 244 ILE A N 1
ATOM 1892 C CA . ILE A 1 244 ? -14.937 -6.472 15.351 1.00 46.72 244 ILE A CA 1
ATOM 1893 C C . ILE A 1 244 ? -14.412 -7.423 14.286 1.00 46.72 244 ILE A C 1
ATOM 1895 O O . ILE A 1 244 ? -13.900 -8.500 14.590 1.00 46.72 244 ILE A O 1
ATOM 1899 N N . TYR A 1 245 ? -14.572 -7.030 13.028 1.00 51.16 245 TYR A N 1
ATOM 1900 C CA . TYR A 1 245 ? -13.990 -7.764 11.916 1.00 51.16 245 TYR A CA 1
ATOM 1901 C C . TYR A 1 245 ? -12.651 -7.140 11.556 1.00 51.16 245 TYR A C 1
ATOM 1903 O O . TYR A 1 245 ? -12.571 -5.950 11.246 1.00 51.16 245 TYR A O 1
ATOM 1911 N N . THR A 1 246 ? -11.621 -7.978 11.557 1.00 43.53 246 THR A N 1
ATOM 1912 C CA . THR A 1 246 ? -10.297 -7.658 11.032 1.00 43.53 246 THR A CA 1
ATOM 1913 C C . THR A 1 246 ? -10.260 -8.116 9.581 1.00 43.53 246 THR A C 1
ATOM 1915 O O . THR A 1 246 ? -10.287 -9.319 9.312 1.00 43.53 246 THR A O 1
ATOM 1918 N N . GLN A 1 247 ? -10.230 -7.184 8.626 1.00 45.09 247 GLN A N 1
ATOM 1919 C CA . GLN A 1 247 ? -10.086 -7.548 7.216 1.00 45.09 247 GLN A CA 1
ATOM 1920 C C . GLN A 1 247 ? -8.699 -7.190 6.693 1.00 45.09 247 GLN A C 1
ATOM 1922 O O . GLN A 1 247 ? -8.262 -6.043 6.761 1.00 45.09 247 GLN A O 1
ATOM 1927 N N . VAL A 1 248 ? -8.050 -8.210 6.138 1.00 38.38 248 VAL A N 1
ATOM 1928 C CA . VAL A 1 248 ? -6.745 -8.162 5.486 1.00 38.38 248 VAL A CA 1
ATOM 1929 C C . VAL A 1 248 ? -6.980 -7.987 3.981 1.00 38.38 248 VAL A C 1
ATOM 1931 O O . VAL A 1 248 ? -7.401 -8.925 3.300 1.00 38.38 248 VAL A O 1
ATOM 1934 N N . PHE A 1 249 ? -6.766 -6.782 3.454 1.00 42.44 249 PHE A N 1
ATOM 1935 C CA . PHE A 1 249 ? -6.850 -6.516 2.009 1.00 42.44 249 PHE A CA 1
ATOM 1936 C C . PHE A 1 249 ? -5.531 -6.907 1.338 1.00 42.44 249 PHE A C 1
ATOM 1938 O O . PHE A 1 249 ? -4.481 -6.681 1.927 1.00 42.44 249 PHE A O 1
ATOM 1945 N N . GLN A 1 250 ? -5.571 -7.532 0.156 1.00 36.62 250 GLN A N 1
ATOM 1946 C CA . GLN A 1 250 ? -4.395 -8.034 -0.578 1.00 36.62 250 GLN A CA 1
ATOM 1947 C C . GLN A 1 250 ? -4.127 -7.278 -1.872 1.00 36.62 250 GLN A C 1
ATOM 1949 O O . GLN A 1 250 ? -5.112 -6.788 -2.468 1.00 36.62 250 GLN A O 1
#

Foldseek 3Di:
DVVVVDAPDPQFAKKWWDDDPQFPAIWIKTWHWDDDPPDDPPDDDDPPFTWTWIQTLQAGTDPDIDTPVRCVVTIDGDPDNPPCSRVVSSVVLNVPLQQDAPCCNTRVDDPQVVVQVVVLVVVVVPDDDDPDPPDPDDDDLPQGRRDNHSRSKDKWKFWFDPCPLCCVVCVVLQQVVLVVPDDPPRPPSNDFDWDWDQDPVRDITIGTIGDSVSPVVVVVSVPDDRDPPPDDDDDDPPDPPTDIDIDMHD

Sequence (250 aa):
MELYAKHEGAYDGFYLPVPQSNTRLLIPILAIYFRSRSAKPGGKSEPETRLYRIYRPNTGLQARLIELDRLRERYTRVANPSDEACQGAWKRVFQESATKCIHLLQQQFCPKTATAHAQVQARLLQTPSGPEATLPGGDTPTHVGVCEAGLRTRTHYVLSGSVLNVWPRIEPLLMQARLSAAGPAGQAARCMQVVRLKPRDGRRIVGSLIPHESVDDILACLSQPAEEVAVTSKSGPFRNCQQIYTQVFQ

pLDDT: mean 75.22, std 19.08, range [30.17, 94.69]